Protein AF-A0AA39SMG8-F1 (afdb_monomer_lite)

Structure (mmCIF, N/CA/C/O backbone):
data_AF-A0AA39SMG8-F1
#
_entry.id   AF-A0AA39SMG8-F1
#
loop_
_atom_site.group_PDB
_atom_site.id
_atom_site.type_symbol
_atom_site.label_atom_id
_atom_site.label_alt_id
_atom_site.label_comp_id
_atom_site.label_asym_id
_atom_site.label_entity_id
_atom_site.label_seq_id
_atom_site.pdbx_PDB_ins_code
_atom_site.Cartn_x
_atom_site.Cartn_y
_atom_site.Cartn_z
_atom_site.occupancy
_atom_site.B_iso_or_equiv
_atom_site.auth_seq_id
_atom_site.auth_comp_id
_atom_site.auth_asym_id
_atom_site.auth_atom_id
_atom_site.pdbx_PDB_model_num
ATOM 1 N N . MET A 1 1 ? -11.386 12.868 20.690 1.00 54.28 1 MET A N 1
ATOM 2 C CA . MET A 1 1 ? -10.613 11.953 19.820 1.00 54.28 1 MET A CA 1
ATOM 3 C C . MET A 1 1 ? -9.410 12.721 19.293 1.00 54.28 1 MET A C 1
ATOM 5 O O . MET A 1 1 ? -9.613 13.875 18.931 1.00 54.28 1 MET A O 1
ATOM 9 N N . PRO A 1 2 ? -8.187 12.163 19.324 1.00 59.94 2 PRO A N 1
ATOM 10 C CA . PRO A 1 2 ? -6.995 12.855 18.839 1.00 59.94 2 PRO A CA 1
ATOM 11 C C . PRO A 1 2 ? -7.098 13.134 17.335 1.00 59.94 2 PRO A C 1
ATOM 13 O O . PRO A 1 2 ? -7.585 12.298 16.575 1.00 59.94 2 PRO A O 1
ATOM 16 N N . THR A 1 3 ? -6.646 14.311 16.909 1.00 62.09 3 THR A N 1
ATOM 17 C CA . THR A 1 3 ? -6.625 14.708 15.497 1.00 62.09 3 THR A CA 1
ATOM 18 C C . THR A 1 3 ? -5.461 14.012 14.802 1.00 62.09 3 THR A C 1
ATOM 20 O O . THR A 1 3 ? -4.302 14.268 15.124 1.00 62.09 3 THR A O 1
ATOM 23 N N . ILE A 1 4 ? -5.756 13.123 13.856 1.00 69.94 4 ILE A N 1
ATOM 24 C CA . ILE A 1 4 ? -4.737 12.400 13.091 1.00 69.94 4 ILE A CA 1
ATOM 25 C C . ILE A 1 4 ? -4.601 13.072 11.726 1.00 69.94 4 ILE A C 1
ATOM 27 O O . ILE A 1 4 ? -5.599 13.279 11.038 1.00 69.94 4 ILE A O 1
ATOM 31 N N . GLU A 1 5 ? -3.373 13.425 11.334 1.00 72.19 5 GLU A N 1
ATOM 32 C CA . GLU A 1 5 ? -3.115 13.982 10.003 1.00 72.19 5 GLU A CA 1
ATOM 33 C C . GLU A 1 5 ? -3.608 13.030 8.905 1.00 72.19 5 GLU A C 1
ATOM 35 O O . GLU A 1 5 ? -3.342 11.825 8.945 1.00 72.19 5 GLU A O 1
ATOM 40 N N . GLN A 1 6 ? -4.265 13.588 7.886 1.00 77.44 6 GLN A N 1
ATOM 41 C CA . GLN A 1 6 ? -4.656 12.823 6.709 1.00 77.44 6 GLN A CA 1
ATOM 42 C C . GLN A 1 6 ? -3.432 12.265 5.972 1.00 77.44 6 GLN A C 1
ATOM 44 O O . GLN A 1 6 ? -2.407 12.933 5.779 1.00 77.44 6 GLN A O 1
ATOM 49 N N . TYR A 1 7 ? -3.568 11.024 5.517 1.00 73.56 7 TYR A N 1
ATOM 50 C CA . TYR A 1 7 ? -2.610 10.336 4.680 1.00 73.56 7 TYR A CA 1
ATOM 51 C C . TYR A 1 7 ? -2.484 11.064 3.346 1.00 73.56 7 TYR A C 1
ATOM 53 O O . TYR A 1 7 ? -3.363 11.002 2.486 1.00 73.56 7 TYR A O 1
ATOM 61 N N . LYS A 1 8 ? -1.344 11.727 3.159 1.00 72.38 8 LYS A N 1
ATOM 62 C CA . LYS A 1 8 ? -0.932 12.225 1.850 1.00 72.38 8 LYS A CA 1
ATOM 63 C C . LYS A 1 8 ? -0.382 11.043 1.062 1.00 72.38 8 LYS A C 1
ATOM 65 O O . LYS A 1 8 ? 0.584 10.420 1.490 1.00 72.38 8 LYS A O 1
ATOM 70 N N . GLU A 1 9 ? -0.938 10.794 -0.116 1.00 62.47 9 GLU A N 1
ATOM 71 C CA . GLU A 1 9 ? -0.666 9.651 -1.009 1.00 62.47 9 GLU A CA 1
ATOM 72 C C . GLU A 1 9 ? 0.809 9.484 -1.435 1.00 62.47 9 GLU A C 1
ATOM 74 O O . GLU A 1 9 ? 1.169 8.516 -2.105 1.00 62.47 9 GLU A O 1
ATOM 79 N N . ASN A 1 10 ? 1.671 10.448 -1.088 1.00 59.09 10 ASN A N 1
ATOM 80 C CA . ASN A 1 10 ? 3.119 10.437 -1.309 1.00 59.09 10 ASN A CA 1
ATOM 81 C C . ASN A 1 10 ? 3.945 10.020 -0.075 1.00 59.09 10 ASN A C 1
ATOM 83 O O . ASN A 1 10 ? 5.169 9.957 -0.154 1.00 59.09 10 ASN A O 1
ATOM 87 N N . ARG A 1 11 ? 3.311 9.775 1.078 1.00 67.94 11 ARG A N 1
ATOM 88 C CA . ARG A 1 11 ? 3.990 9.277 2.282 1.00 67.94 11 ARG A CA 1
ATOM 89 C C . ARG A 1 11 ? 4.041 7.750 2.275 1.00 67.94 11 ARG A C 1
ATOM 91 O O . ARG A 1 11 ? 3.164 7.096 1.713 1.00 67.94 11 ARG A O 1
ATOM 98 N N . ASP A 1 12 ? 5.057 7.180 2.916 1.00 81.06 12 ASP A N 1
ATOM 99 C CA . ASP A 1 12 ? 5.176 5.729 3.073 1.00 81.06 12 ASP A CA 1
ATOM 100 C C . ASP A 1 12 ? 3.943 5.172 3.825 1.00 81.06 12 ASP A C 1
ATOM 102 O O . ASP A 1 12 ? 3.679 5.596 4.956 1.00 81.06 12 ASP A O 1
ATOM 106 N N . PRO A 1 13 ? 3.168 4.242 3.230 1.00 86.12 13 PRO A N 1
ATOM 107 C CA . PRO A 1 13 ? 2.021 3.621 3.889 1.00 86.12 13 PRO A CA 1
ATOM 108 C C . PRO A 1 13 ? 2.381 2.939 5.214 1.00 86.12 13 PRO A C 1
ATOM 110 O O . PRO A 1 13 ? 1.564 2.937 6.135 1.00 86.12 13 PRO A O 1
ATOM 113 N N . LYS A 1 14 ? 3.594 2.371 5.331 1.00 87.31 14 LYS A N 1
ATOM 114 C CA . LYS A 1 14 ? 4.071 1.750 6.578 1.00 87.31 14 LYS A CA 1
ATOM 115 C C . LYS A 1 14 ? 4.241 2.789 7.678 1.00 87.31 14 LYS A C 1
ATOM 117 O O . LYS A 1 14 ? 3.792 2.561 8.798 1.00 87.31 14 LYS A O 1
ATOM 122 N N . GLU A 1 15 ? 4.834 3.928 7.338 1.00 87.56 15 GLU A N 1
ATOM 123 C CA . GLU A 1 15 ? 5.041 5.037 8.269 1.00 87.56 15 GLU A CA 1
ATOM 124 C C . GLU A 1 15 ? 3.704 5.610 8.751 1.00 87.56 15 GLU A C 1
ATOM 126 O O . GLU A 1 15 ? 3.521 5.861 9.940 1.00 87.56 15 GLU A O 1
ATOM 131 N N . HIS A 1 16 ? 2.721 5.741 7.852 1.00 89.31 16 HIS A N 1
ATOM 132 C CA . HIS A 1 16 ? 1.374 6.187 8.225 1.00 89.31 16 HIS A CA 1
ATOM 133 C C . HIS A 1 16 ? 0.692 5.228 9.207 1.00 89.31 16 HIS A C 1
ATOM 135 O O . HIS A 1 16 ? 0.148 5.657 10.224 1.00 89.31 16 HIS A O 1
ATOM 141 N N . VAL A 1 17 ? 0.768 3.919 8.944 1.00 90.94 17 VAL A N 1
ATOM 142 C CA . VAL A 1 17 ? 0.250 2.886 9.857 1.00 90.94 17 VAL A CA 1
ATOM 143 C C . VAL A 1 17 ? 0.965 2.930 11.208 1.00 90.94 17 VAL A C 1
ATOM 145 O O . VAL A 1 17 ? 0.314 2.800 12.245 1.00 90.94 17 VAL A O 1
ATOM 148 N N . HIS A 1 18 ? 2.288 3.104 11.214 1.00 90.19 18 HIS A N 1
ATOM 149 C CA . HIS A 1 18 ? 3.074 3.180 12.444 1.00 90.19 18 HIS A CA 1
ATOM 150 C C . HIS A 1 18 ? 2.696 4.411 13.276 1.00 90.19 18 HIS A C 1
ATOM 152 O O . HIS A 1 18 ? 2.381 4.288 14.458 1.00 90.19 18 HIS A O 1
ATOM 158 N N . ARG A 1 19 ? 2.607 5.584 12.642 1.00 89.75 19 ARG A N 1
ATOM 159 C CA . ARG A 1 19 ? 2.153 6.819 13.289 1.00 89.75 19 ARG A CA 1
ATOM 160 C C . ARG A 1 19 ? 0.755 6.673 13.881 1.00 89.75 19 ARG A C 1
ATOM 162 O O . ARG A 1 19 ? 0.542 7.042 15.033 1.00 89.75 19 ARG A O 1
ATOM 169 N N . PHE A 1 20 ? -0.184 6.117 13.118 1.00 90.94 20 PHE A N 1
ATOM 170 C CA . PHE A 1 20 ? -1.538 5.869 13.607 1.00 90.94 20 PHE A CA 1
ATOM 171 C C . PHE A 1 20 ? -1.535 4.952 14.835 1.00 90.94 20 PHE A C 1
ATOM 173 O O . PHE A 1 20 ? -2.192 5.262 15.825 1.00 90.94 20 PHE A O 1
ATOM 180 N N . ARG A 1 21 ? -0.754 3.860 14.804 1.00 90.00 21 ARG A N 1
ATOM 181 C CA . ARG A 1 21 ? -0.593 2.956 15.953 1.00 90.00 21 ARG A CA 1
ATOM 182 C C . ARG A 1 21 ? -0.056 3.673 17.185 1.00 90.00 21 ARG A C 1
ATOM 184 O O . ARG A 1 21 ? -0.573 3.435 18.268 1.00 90.00 21 ARG A O 1
ATOM 191 N N . ASN A 1 22 ? 0.931 4.550 17.021 1.00 89.75 22 ASN A N 1
ATOM 192 C CA . ASN A 1 22 ? 1.504 5.298 18.139 1.00 89.75 22 ASN A CA 1
ATOM 193 C C . ASN A 1 22 ? 0.479 6.261 18.755 1.00 89.75 22 ASN A C 1
ATOM 195 O O . ASN A 1 22 ? 0.349 6.312 19.973 1.00 89.75 22 ASN A O 1
ATOM 199 N N . ILE A 1 23 ? -0.302 6.970 17.931 1.00 89.25 23 ILE A N 1
ATOM 200 C CA . ILE A 1 23 ? -1.361 7.873 18.418 1.00 89.25 23 ILE A CA 1
ATOM 201 C C . ILE A 1 23 ? -2.481 7.087 19.115 1.00 89.25 23 ILE A C 1
ATOM 203 O O . ILE A 1 23 ? -2.996 7.507 20.148 1.00 89.25 23 ILE A O 1
ATOM 207 N N . MET A 1 24 ? -2.850 5.930 18.565 1.00 89.75 24 MET A N 1
ATOM 208 C CA . MET A 1 24 ? -3.934 5.091 19.077 1.00 89.75 24 MET A CA 1
ATOM 209 C C . MET A 1 24 ? -3.460 4.020 20.069 1.00 89.75 24 MET A C 1
ATOM 211 O O . MET A 1 24 ? -4.225 3.109 20.380 1.00 89.75 24 MET A O 1
ATOM 215 N N . ALA A 1 25 ? -2.231 4.112 20.592 1.00 87.94 25 ALA A N 1
ATOM 216 C CA . ALA A 1 25 ? -1.617 3.067 21.416 1.00 87.94 25 ALA A CA 1
ATOM 217 C C . ALA A 1 25 ? -2.461 2.702 22.652 1.00 87.94 25 ALA A C 1
ATOM 219 O O . ALA A 1 25 ? -2.592 1.523 22.987 1.00 87.94 25 ALA A O 1
ATOM 220 N N . GLN A 1 26 ? -3.120 3.692 23.266 1.00 88.12 26 GLN A N 1
ATOM 221 C CA . GLN A 1 26 ? -4.030 3.493 24.404 1.00 88.12 26 GLN A CA 1
ATOM 222 C C . GLN A 1 26 ? -5.297 2.685 24.064 1.00 88.12 26 GLN A C 1
ATOM 224 O O . GLN A 1 26 ? -5.950 2.151 24.952 1.00 88.12 26 GLN A O 1
ATOM 229 N N . TYR A 1 27 ? -5.638 2.578 22.778 1.00 88.12 27 TYR A N 1
ATOM 230 C CA . TYR A 1 27 ? -6.777 1.819 22.257 1.00 88.12 27 TYR A CA 1
ATOM 231 C C . TYR A 1 27 ? -6.343 0.593 21.445 1.00 88.12 27 TYR A C 1
ATOM 233 O O . TYR A 1 27 ? -7.138 0.044 20.683 1.00 88.12 27 TYR A O 1
ATOM 241 N N . SER A 1 28 ? -5.086 0.165 21.584 1.00 84.62 28 SER A N 1
ATOM 242 C CA . SER A 1 28 ? -4.478 -0.909 20.786 1.00 84.62 28 SER A CA 1
ATOM 243 C C . SER A 1 28 ? -5.202 -2.258 20.871 1.00 84.62 28 SER A C 1
ATOM 245 O O . SER A 1 28 ? -5.091 -3.054 19.944 1.00 84.62 28 SER A O 1
ATOM 247 N N . SER A 1 29 ? -5.973 -2.505 21.933 1.00 87.25 29 SER A N 1
ATOM 248 C CA . SER A 1 29 ? -6.793 -3.710 22.116 1.00 87.25 29 SER A CA 1
ATOM 249 C C . SER A 1 29 ? -8.190 -3.627 21.483 1.00 87.25 29 SER A C 1
ATOM 251 O O . SER A 1 29 ? -8.898 -4.631 21.433 1.00 87.25 29 SER A O 1
ATOM 253 N N . ASN A 1 30 ? -8.613 -2.456 20.992 1.00 90.56 30 ASN A N 1
ATOM 254 C CA . ASN A 1 30 ? -9.949 -2.241 20.439 1.00 90.56 30 ASN A CA 1
ATOM 255 C C . ASN A 1 30 ? -9.918 -2.179 18.908 1.00 90.56 30 ASN A C 1
ATOM 257 O O . ASN A 1 30 ? -10.058 -1.118 18.296 1.00 90.56 30 ASN A O 1
ATOM 261 N N . ASP A 1 31 ? -9.776 -3.346 18.283 1.00 90.00 31 ASP A N 1
ATOM 262 C CA . ASP A 1 31 ? -9.696 -3.479 16.825 1.00 90.00 31 ASP A CA 1
ATOM 263 C C . ASP A 1 31 ? -10.886 -2.853 16.091 1.00 90.00 31 ASP A C 1
ATOM 265 O O . ASP A 1 31 ? -10.710 -2.258 15.027 1.00 90.00 31 ASP A O 1
ATOM 269 N N . ARG A 1 32 ? -12.091 -2.926 16.671 1.00 89.31 32 ARG A N 1
ATOM 270 C CA . ARG A 1 32 ? -13.291 -2.303 16.099 1.00 89.31 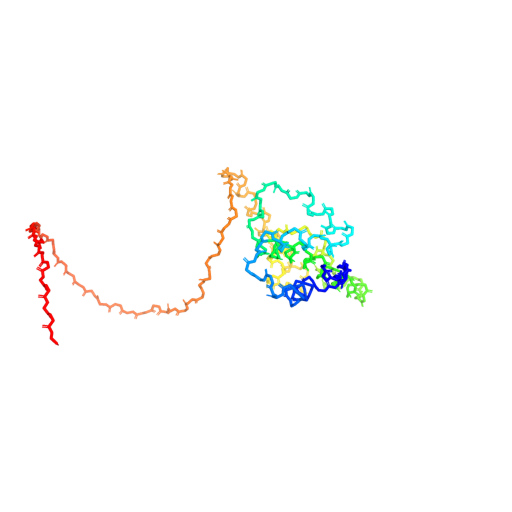32 ARG A CA 1
ATOM 271 C C . ARG A 1 32 ? -13.139 -0.787 16.024 1.00 89.31 32 ARG A C 1
ATOM 273 O O . ARG A 1 32 ? -13.418 -0.198 14.983 1.00 89.31 32 ARG A O 1
ATOM 280 N N . LEU A 1 33 ? -12.671 -0.157 17.101 1.00 89.88 33 LEU A N 1
ATOM 281 C CA . LEU A 1 33 ? -12.415 1.282 17.124 1.00 89.88 33 LEU A CA 1
ATOM 282 C C . LEU A 1 33 ? -11.311 1.663 16.133 1.00 89.88 33 LEU A C 1
ATOM 284 O O . LEU A 1 33 ? -11.479 2.618 15.376 1.00 89.88 33 LEU A O 1
ATOM 288 N N . LEU A 1 34 ? -10.212 0.907 16.093 1.00 90.81 34 LEU A N 1
ATOM 289 C CA . LEU A 1 34 ? -9.109 1.150 15.160 1.00 90.81 34 LEU A CA 1
ATOM 290 C C . LEU A 1 34 ? -9.564 1.039 13.695 1.00 90.81 34 LEU A C 1
ATOM 292 O O . LEU A 1 34 ? -9.212 1.888 12.881 1.00 90.81 34 LEU A O 1
ATOM 296 N N . CYS A 1 35 ? -10.397 0.051 13.356 1.00 90.06 35 CYS A N 1
ATOM 297 C CA . CYS A 1 35 ? -10.941 -0.114 12.003 1.00 90.06 35 CYS A CA 1
ATOM 298 C C . CYS A 1 35 ? -11.929 0.985 11.603 1.00 90.06 35 CYS A C 1
ATOM 300 O O . CYS A 1 35 ? -12.040 1.287 10.420 1.00 90.06 35 CYS A O 1
ATOM 302 N N . LEU A 1 36 ? -12.642 1.578 12.562 1.00 89.00 36 LEU A N 1
ATOM 303 C CA . LEU A 1 36 ? -13.563 2.689 12.304 1.00 89.00 36 LEU A CA 1
ATOM 304 C C . LEU A 1 36 ? -12.836 4.030 12.169 1.00 89.00 36 LEU A C 1
ATOM 306 O O . LEU A 1 36 ? -13.249 4.884 11.390 1.00 89.00 36 LEU A O 1
ATOM 310 N N . THR A 1 37 ? -11.755 4.218 12.924 1.00 89.62 37 THR A N 1
ATOM 311 C CA . THR A 1 37 ? -11.021 5.491 12.990 1.00 89.62 37 THR A CA 1
ATOM 312 C C . THR A 1 37 ? -9.919 5.591 11.942 1.00 89.62 37 THR A C 1
ATOM 314 O O . THR A 1 37 ? -9.682 6.669 11.406 1.00 89.62 37 THR A O 1
ATOM 317 N N . PHE A 1 38 ? -9.270 4.481 11.576 1.00 90.12 38 PHE A N 1
ATOM 318 C CA . PHE A 1 38 ? -8.204 4.490 10.571 1.00 90.12 38 PHE A CA 1
ATOM 319 C C . PHE A 1 38 ? -8.649 5.045 9.207 1.00 90.12 38 PHE A C 1
ATOM 321 O O . PHE A 1 38 ? -7.929 5.891 8.670 1.00 90.12 38 PHE A O 1
ATOM 328 N N . PRO A 1 39 ? -9.836 4.697 8.667 1.00 87.44 39 PRO A N 1
ATOM 329 C CA . PRO A 1 39 ? -10.320 5.274 7.417 1.00 87.44 39 PRO A CA 1
ATOM 330 C C . PRO A 1 39 ? -10.564 6.785 7.470 1.00 87.44 39 PRO A C 1
ATOM 332 O O . PRO A 1 39 ? -10.484 7.439 6.440 1.00 87.44 39 PRO A O 1
ATOM 335 N N . GLN A 1 40 ? -10.789 7.376 8.650 1.00 87.81 40 GLN A N 1
ATOM 336 C CA . GLN A 1 40 ? -10.929 8.837 8.788 1.00 87.81 40 GLN A CA 1
ATOM 337 C C . GLN A 1 40 ? -9.620 9.577 8.487 1.00 87.81 40 GLN A C 1
ATOM 339 O O . GLN A 1 40 ? -9.616 10.772 8.205 1.00 87.81 40 GLN A O 1
ATOM 344 N N . THR A 1 41 ? -8.499 8.856 8.537 1.00 86.62 41 THR A N 1
ATOM 345 C CA . THR A 1 41 ? -7.176 9.378 8.195 1.00 86.62 41 THR A CA 1
ATOM 346 C C . THR A 1 41 ? -6.880 9.269 6.704 1.00 86.62 41 THR A C 1
ATOM 348 O O . THR A 1 41 ? -5.805 9.664 6.272 1.00 86.62 41 THR A O 1
ATOM 351 N N . PHE A 1 42 ? -7.781 8.712 5.896 1.00 88.06 42 PHE A N 1
ATOM 352 C CA . PHE A 1 42 ? -7.555 8.543 4.468 1.00 88.06 42 PHE A CA 1
ATOM 353 C C . PHE A 1 42 ? -7.807 9.840 3.699 1.00 88.06 42 PHE A C 1
ATOM 355 O O . PHE A 1 42 ? -8.758 10.567 3.968 1.00 88.06 42 PHE A O 1
ATOM 362 N N . GLY A 1 43 ? -6.954 10.108 2.707 1.00 83.19 43 GLY A N 1
ATOM 363 C CA . GLY A 1 43 ? -7.260 11.060 1.638 1.00 83.19 43 GLY A CA 1
ATOM 364 C C . GLY A 1 43 ? -8.247 10.473 0.622 1.00 83.19 43 GLY A C 1
ATOM 365 O O . GLY A 1 43 ? -8.780 9.373 0.809 1.00 83.19 43 GLY A O 1
ATOM 366 N N . ASP A 1 44 ? -8.456 11.173 -0.489 1.00 82.50 44 ASP A N 1
ATOM 367 C CA . ASP A 1 44 ? -9.488 10.829 -1.473 1.00 82.50 44 ASP A CA 1
ATOM 368 C C . ASP A 1 44 ? -9.295 9.444 -2.113 1.00 82.50 44 ASP A C 1
ATOM 370 O O . ASP A 1 44 ? -10.241 8.648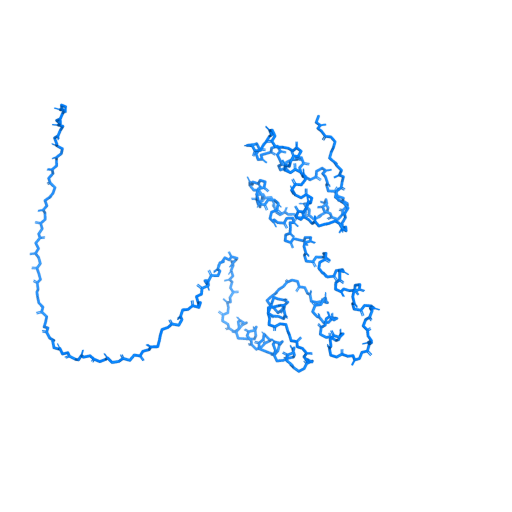 -2.162 1.00 82.50 44 ASP A O 1
ATOM 374 N N . LEU A 1 45 ? -8.080 9.094 -2.569 1.00 83.19 45 LEU A N 1
ATOM 375 C CA . LEU A 1 45 ? -7.858 7.777 -3.186 1.00 83.19 45 LEU A CA 1
ATOM 376 C C . LEU A 1 45 ? -8.000 6.630 -2.182 1.00 83.19 45 LEU A C 1
ATOM 378 O O . LEU A 1 45 ? -8.559 5.583 -2.518 1.00 83.19 45 LEU A O 1
ATOM 382 N N . ALA A 1 46 ? -7.494 6.808 -0.962 1.00 86.88 46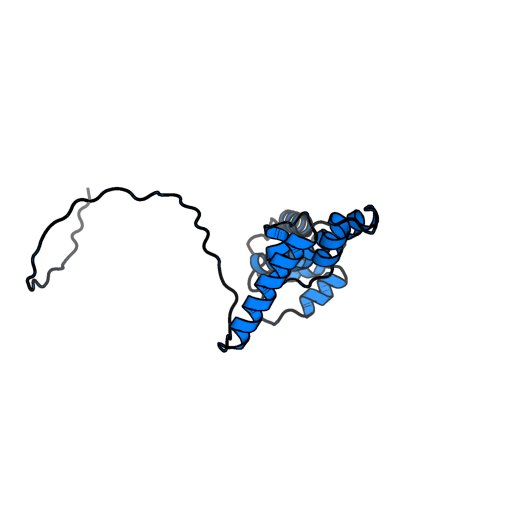 ALA A N 1
ATOM 383 C CA . ALA A 1 46 ? -7.557 5.784 0.078 1.00 86.88 46 ALA A CA 1
ATOM 384 C C . ALA A 1 46 ? -8.991 5.564 0.577 1.00 86.88 46 ALA A C 1
ATOM 386 O O . ALA A 1 46 ? -9.406 4.417 0.747 1.00 86.88 46 ALA A O 1
ATOM 387 N N . SER A 1 47 ? -9.783 6.632 0.686 1.00 87.75 47 SER A N 1
ATOM 388 C CA . SER A 1 47 ? -11.209 6.551 1.013 1.00 87.75 47 SER A CA 1
ATOM 389 C C . SER A 1 47 ? -11.990 5.804 -0.069 1.00 87.75 47 SER A C 1
ATOM 391 O O . SER A 1 47 ? -12.767 4.895 0.228 1.00 87.75 47 SER A O 1
ATOM 393 N N . ARG A 1 48 ? -11.725 6.110 -1.348 1.00 88.25 48 ARG A N 1
ATOM 394 C CA . ARG A 1 48 ? -12.357 5.416 -2.480 1.00 88.25 48 ARG A CA 1
ATOM 395 C C . ARG A 1 48 ? -11.977 3.939 -2.549 1.00 88.25 48 ARG A C 1
ATOM 397 O O . ARG A 1 48 ? -12.824 3.114 -2.872 1.00 88.25 48 ARG A O 1
ATOM 404 N N . TRP A 1 49 ? -10.718 3.599 -2.272 1.00 89.44 49 TRP A N 1
ATOM 405 C CA . TRP A 1 49 ? -10.277 2.206 -2.192 1.00 89.44 49 TRP A CA 1
ATOM 406 C C . TRP A 1 49 ? -11.004 1.454 -1.075 1.00 89.44 49 TRP A C 1
ATOM 408 O O . TRP A 1 49 ? -11.523 0.369 -1.322 1.00 89.44 49 TRP A O 1
ATOM 418 N N . PHE A 1 50 ? -11.095 2.047 0.116 1.00 87.56 50 PHE A N 1
ATOM 419 C CA . PHE A 1 50 ? -11.760 1.425 1.258 1.00 87.56 50 PHE A CA 1
ATOM 420 C C . PHE A 1 50 ? -13.242 1.135 0.976 1.00 87.56 50 PHE A C 1
ATOM 422 O O . PHE A 1 50 ? -13.709 0.038 1.265 1.00 87.56 50 PHE A O 1
ATOM 429 N N . GLY A 1 51 ? -13.955 2.059 0.321 1.00 86.31 51 GLY A N 1
ATOM 430 C CA . GLY A 1 51 ? -15.358 1.864 -0.070 1.00 86.31 51 GLY A CA 1
ATOM 431 C C . GLY A 1 51 ? -15.601 0.783 -1.134 1.00 86.31 51 GLY A C 1
ATOM 432 O O . GLY A 1 51 ? -16.741 0.379 -1.333 1.00 86.31 51 GLY A O 1
ATOM 433 N N . ARG A 1 52 ? -14.555 0.301 -1.820 1.00 87.00 52 ARG A N 1
ATOM 434 C CA . ARG A 1 52 ? -14.645 -0.795 -2.805 1.00 87.00 52 ARG A CA 1
ATOM 435 C C . ARG A 1 52 ? -14.373 -2.171 -2.203 1.00 87.00 52 ARG A C 1
ATOM 437 O O . ARG A 1 52 ? -14.485 -3.168 -2.911 1.00 87.00 52 ARG A O 1
ATOM 444 N N . LEU A 1 53 ? -13.954 -2.241 -0.940 1.00 85.56 53 LEU A N 1
ATOM 445 C CA . LEU A 1 53 ? -13.664 -3.518 -0.300 1.00 85.56 53 LEU A CA 1
ATOM 446 C C . LEU A 1 53 ? -14.970 -4.284 -0.034 1.00 85.56 53 LEU A C 1
ATOM 448 O O . LEU A 1 53 ? -15.929 -3.681 0.453 1.00 85.56 53 LEU A O 1
ATOM 452 N N . PRO A 1 54 ? -15.024 -5.603 -0.302 1.00 80.56 54 PRO A N 1
ATOM 453 C CA . PRO A 1 54 ? -16.203 -6.397 0.009 1.00 80.56 54 PRO A CA 1
ATOM 454 C C . PRO A 1 54 ? -16.505 -6.380 1.518 1.00 80.56 54 PRO A C 1
ATOM 456 O O . PRO A 1 54 ? -15.565 -6.450 2.328 1.00 80.56 54 PRO A O 1
ATOM 459 N N . PRO A 1 55 ? -17.787 -6.345 1.924 1.00 77.81 55 PRO A N 1
ATOM 460 C CA . PRO A 1 55 ? -18.173 -6.452 3.327 1.00 77.81 55 PRO A CA 1
ATOM 461 C C . PRO A 1 55 ? -17.596 -7.724 3.963 1.00 77.81 55 PRO A C 1
ATOM 463 O O . PRO A 1 55 ? -17.574 -8.780 3.341 1.00 77.81 55 PRO A O 1
ATOM 466 N N . GLY A 1 56 ? -17.103 -7.628 5.199 1.00 76.94 56 GLY A N 1
ATOM 467 C CA . GLY A 1 56 ? -16.529 -8.772 5.922 1.00 76.94 56 GLY A CA 1
ATOM 468 C C . GLY A 1 56 ? -15.068 -9.108 5.587 1.00 76.94 56 GLY A C 1
ATOM 469 O O . GLY A 1 56 ? -14.469 -9.920 6.285 1.00 76.94 56 GLY A O 1
ATOM 470 N N . THR A 1 57 ? -14.445 -8.442 4.605 1.00 76.12 57 THR A N 1
ATOM 471 C CA . THR A 1 57 ? -13.018 -8.658 4.264 1.00 76.12 57 THR A CA 1
ATOM 472 C C . THR A 1 57 ? -12.064 -8.199 5.376 1.00 76.12 57 THR A C 1
ATOM 474 O O . THR A 1 57 ? -10.933 -8.673 5.487 1.00 76.12 57 THR A O 1
ATOM 477 N N . ILE A 1 58 ? -12.504 -7.255 6.213 1.00 82.50 58 ILE A N 1
ATOM 478 C CA . ILE A 1 58 ? -11.708 -6.673 7.294 1.00 82.50 58 ILE A CA 1
ATOM 479 C C . ILE A 1 58 ? -12.347 -7.025 8.633 1.00 82.50 58 ILE A C 1
ATOM 481 O O . ILE A 1 58 ? -13.360 -6.451 9.020 1.00 82.50 58 ILE A O 1
ATOM 485 N N . SER A 1 59 ? -11.713 -7.951 9.346 1.00 83.06 59 SER A N 1
ATOM 486 C CA . SER A 1 59 ? -12.109 -8.389 10.690 1.00 83.06 59 SER A CA 1
ATOM 487 C C . SER A 1 59 ? -11.237 -7.818 11.813 1.00 83.06 59 SER A C 1
ATOM 489 O O . SER A 1 59 ? -11.606 -7.909 12.978 1.00 83.06 59 SER A O 1
ATOM 491 N N . SER A 1 60 ? -10.083 -7.235 11.478 1.00 90.19 60 SER A N 1
ATOM 492 C CA . SER A 1 60 ? -9.105 -6.709 12.435 1.00 90.19 60 SER A CA 1
ATOM 493 C C . SER A 1 60 ? -8.344 -5.522 11.856 1.00 90.19 60 SER A C 1
ATOM 495 O O . SER A 1 60 ? -8.184 -5.397 10.633 1.00 90.19 60 SER A O 1
ATOM 497 N N . PHE A 1 61 ? -7.784 -4.686 12.733 1.00 90.31 61 PHE A N 1
ATOM 498 C CA . PHE A 1 61 ? -6.925 -3.584 12.299 1.00 90.31 61 PHE A CA 1
ATOM 499 C C . PHE A 1 61 ? -5.650 -4.104 11.624 1.00 90.31 61 PHE A C 1
ATOM 501 O O . PHE A 1 61 ? -5.136 -3.506 10.677 1.00 90.31 61 PHE A O 1
ATOM 508 N N . SER A 1 62 ? -5.161 -5.270 12.054 1.00 89.94 62 SER A N 1
ATOM 509 C CA . SER A 1 62 ? -4.051 -5.964 11.399 1.00 89.94 62 SER A CA 1
ATOM 510 C C . SER A 1 62 ? -4.357 -6.244 9.923 1.00 89.94 62 SER A C 1
ATOM 512 O O . SER A 1 62 ? -3.562 -5.873 9.057 1.00 89.94 62 SER A O 1
ATOM 514 N N . ASN A 1 63 ? -5.537 -6.793 9.617 1.00 90.88 63 ASN A N 1
ATOM 515 C CA . ASN A 1 63 ? -5.951 -7.082 8.242 1.00 90.88 63 ASN A CA 1
ATOM 516 C C . ASN A 1 63 ? -6.114 -5.801 7.411 1.00 90.88 63 ASN A C 1
ATOM 518 O O . ASN A 1 63 ? -5.583 -5.728 6.301 1.00 90.88 63 ASN A O 1
ATOM 522 N N . LEU A 1 64 ? -6.752 -4.766 7.971 1.00 91.00 64 LEU A N 1
ATOM 523 C CA . LEU A 1 64 ? -6.883 -3.457 7.318 1.00 91.00 64 LEU A CA 1
ATOM 524 C C . LEU A 1 64 ? -5.518 -2.837 7.000 1.00 91.00 64 LEU A C 1
ATOM 526 O O . LEU A 1 64 ? -5.271 -2.428 5.867 1.00 91.00 64 LEU A O 1
ATOM 530 N N . SER A 1 65 ? -4.611 -2.802 7.979 1.00 91.38 65 SER A N 1
ATOM 531 C CA . SER A 1 65 ? -3.285 -2.202 7.813 1.00 91.38 65 SER A CA 1
ATOM 532 C C . SER A 1 65 ? -2.448 -2.935 6.760 1.00 91.38 65 SER A C 1
ATOM 534 O O . SER A 1 65 ? -1.824 -2.289 5.920 1.00 91.38 65 SER A O 1
ATOM 536 N N . LYS A 1 66 ? -2.490 -4.274 6.729 1.00 89.81 66 LYS A N 1
ATOM 537 C CA . LYS A 1 66 ? -1.822 -5.079 5.694 1.00 89.81 66 LYS A CA 1
ATOM 538 C C . LYS A 1 66 ? -2.400 -4.814 4.305 1.00 89.81 66 LYS A C 1
ATOM 540 O O . LYS A 1 66 ? -1.634 -4.616 3.363 1.00 89.81 66 LYS A O 1
ATOM 545 N N . ALA A 1 67 ? -3.727 -4.782 4.173 1.00 88.94 67 ALA A N 1
ATOM 546 C CA . ALA A 1 67 ? -4.395 -4.512 2.902 1.00 88.94 67 ALA A CA 1
ATOM 547 C C . ALA A 1 67 ? -4.074 -3.101 2.381 1.00 88.94 67 ALA A C 1
ATOM 549 O O . ALA A 1 67 ? -3.736 -2.942 1.208 1.00 88.94 67 ALA A O 1
ATOM 550 N N . PHE A 1 68 ? -4.094 -2.104 3.269 1.00 89.69 68 PHE A N 1
ATOM 551 C CA . PHE A 1 68 ? -3.724 -0.724 2.962 1.00 89.69 68 PHE A CA 1
ATOM 552 C C . PHE A 1 68 ? -2.273 -0.628 2.484 1.00 89.69 68 PHE A C 1
ATOM 554 O O . PHE A 1 68 ? -1.996 -0.081 1.417 1.00 89.69 68 PHE A O 1
ATOM 561 N N . ILE A 1 69 ? -1.342 -1.229 3.227 1.00 88.62 69 ILE A N 1
ATOM 562 C CA . ILE A 1 69 ? 0.068 -1.257 2.843 1.00 88.62 69 ILE A CA 1
ATOM 563 C C . ILE A 1 69 ? 0.230 -1.932 1.478 1.00 88.62 69 ILE A C 1
ATOM 565 O O . ILE A 1 69 ? 0.877 -1.361 0.611 1.00 88.62 69 ILE A O 1
ATOM 569 N N . ARG A 1 70 ? -0.383 -3.095 1.238 1.00 85.38 70 ARG A N 1
ATOM 570 C CA . ARG A 1 70 ? -0.291 -3.793 -0.055 1.00 85.38 70 ARG A CA 1
ATOM 571 C C . ARG A 1 70 ? -0.782 -2.925 -1.216 1.00 85.38 70 ARG A C 1
ATOM 573 O O . ARG A 1 70 ? -0.115 -2.856 -2.244 1.00 85.38 70 ARG A O 1
ATOM 580 N N . GLN A 1 71 ? -1.906 -2.236 -1.033 1.00 84.44 71 GLN A N 1
ATOM 581 C CA . GLN A 1 71 ? -2.502 -1.383 -2.058 1.00 84.44 71 GLN A CA 1
ATOM 582 C C . GLN A 1 71 ? -1.616 -0.178 -2.407 1.00 84.44 71 GLN A C 1
ATOM 584 O O . GLN A 1 71 ? -1.405 0.126 -3.583 1.00 84.44 71 GLN A O 1
ATOM 589 N N . PHE A 1 72 ? -1.098 0.519 -1.393 1.00 82.44 72 PHE A N 1
ATOM 590 C CA . PHE A 1 72 ? -0.412 1.802 -1.579 1.00 82.44 72 PHE A CA 1
ATOM 591 C C . PHE A 1 72 ? 1.121 1.683 -1.626 1.00 82.44 72 PHE A C 1
ATOM 593 O O . PHE A 1 72 ? 1.805 2.593 -2.085 1.00 82.44 72 PHE A O 1
ATOM 600 N N . MET A 1 73 ? 1.701 0.549 -1.232 1.00 76.81 73 MET A N 1
ATOM 601 C CA . MET A 1 73 ? 3.145 0.315 -1.355 1.00 76.81 73 MET A CA 1
ATOM 602 C C . MET A 1 73 ? 3.561 0.152 -2.818 1.00 76.81 73 M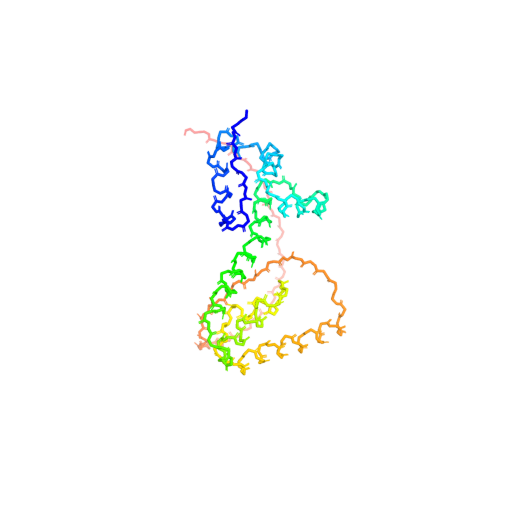ET A C 1
ATOM 604 O O . MET A 1 73 ? 4.583 0.702 -3.232 1.00 76.81 73 MET A O 1
ATOM 608 N N . GLY A 1 74 ? 2.747 -0.547 -3.619 1.00 65.12 74 GLY A N 1
ATOM 609 C CA . GLY A 1 74 ? 2.990 -0.713 -5.052 1.00 65.12 74 GLY A CA 1
ATOM 610 C C . GLY A 1 74 ? 2.892 0.602 -5.833 1.00 65.12 74 GLY A C 1
ATOM 611 O O . GLY A 1 74 ? 3.638 0.805 -6.788 1.00 65.12 74 GLY A O 1
ATOM 612 N N . SER A 1 75 ? 2.021 1.531 -5.425 1.00 62.44 75 SER A N 1
ATOM 613 C CA . SER A 1 75 ? 1.910 2.846 -6.071 1.00 62.44 75 SER A CA 1
ATOM 614 C C . SER A 1 75 ? 3.075 3.770 -5.710 1.00 62.44 75 SER A C 1
ATOM 616 O O . SER A 1 75 ? 3.598 4.451 -6.590 1.00 62.44 75 SER A O 1
ATOM 618 N N . VAL A 1 76 ? 3.550 3.752 -4.460 1.00 60.91 76 VAL A N 1
ATOM 619 C CA . VAL A 1 76 ? 4.743 4.514 -4.051 1.00 60.91 76 VAL A CA 1
ATOM 620 C C . VAL A 1 76 ? 5.998 4.004 -4.761 1.00 60.91 76 VAL A C 1
ATOM 622 O O . VAL A 1 76 ? 6.779 4.817 -5.254 1.00 60.91 76 VAL A O 1
ATOM 625 N N . GLN A 1 77 ? 6.186 2.684 -4.877 1.00 59.78 77 GLN A N 1
ATOM 626 C CA . GLN A 1 77 ? 7.329 2.139 -5.619 1.00 59.78 77 GLN A CA 1
ATOM 627 C C . GLN A 1 77 ? 7.256 2.443 -7.113 1.00 59.78 77 GLN A C 1
ATOM 629 O O . GLN A 1 77 ? 8.260 2.855 -7.692 1.00 59.78 77 GLN A O 1
ATOM 634 N N . ARG A 1 78 ? 6.068 2.343 -7.725 1.00 60.91 78 ARG A N 1
ATOM 635 C CA . ARG A 1 78 ? 5.885 2.759 -9.121 1.00 60.91 78 ARG A CA 1
ATOM 636 C C . ARG A 1 78 ? 6.176 4.239 -9.327 1.00 60.91 78 ARG A C 1
ATOM 638 O O . ARG A 1 78 ? 6.881 4.575 -10.264 1.00 60.91 78 ARG A O 1
ATOM 645 N N . ARG A 1 79 ? 5.728 5.138 -8.444 1.00 60.78 79 ARG A N 1
ATOM 646 C CA . ARG A 1 79 ? 6.027 6.577 -8.581 1.00 60.78 79 ARG A CA 1
ATOM 647 C C . ARG A 1 79 ? 7.504 6.910 -8.392 1.00 60.78 79 ARG A C 1
ATOM 649 O 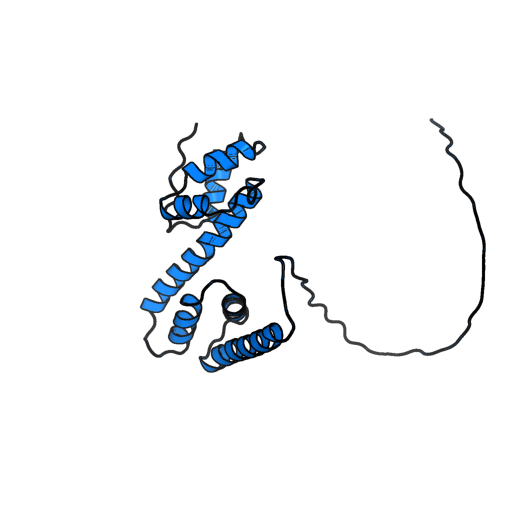O . ARG A 1 79 ? 8.030 7.711 -9.156 1.00 60.78 79 ARG A O 1
ATOM 656 N N . LYS A 1 80 ? 8.187 6.288 -7.425 1.00 63.56 80 LYS A N 1
ATOM 657 C CA . LYS A 1 80 ? 9.645 6.437 -7.259 1.00 63.56 80 LYS A CA 1
ATOM 658 C C . LYS A 1 80 ? 10.396 5.927 -8.486 1.00 63.56 80 LYS A C 1
ATOM 660 O O . LYS A 1 80 ? 11.327 6.579 -8.944 1.00 63.56 80 LYS A O 1
ATOM 665 N N . SER A 1 81 ? 9.960 4.795 -9.032 1.00 64.38 81 SER A N 1
ATOM 666 C CA . SER A 1 81 ? 10.557 4.223 -10.231 1.00 64.38 81 SER A CA 1
ATOM 667 C C . SER A 1 81 ? 10.266 5.060 -11.476 1.00 64.38 81 SER A C 1
ATOM 669 O O . SER A 1 81 ? 11.197 5.322 -12.220 1.00 64.38 81 SER A O 1
ATOM 671 N N . LEU A 1 82 ? 9.053 5.593 -11.654 1.00 63.62 82 LEU A N 1
ATOM 672 C CA . LEU A 1 82 ? 8.729 6.543 -12.725 1.00 63.62 82 LEU A CA 1
ATOM 673 C C . LEU A 1 82 ? 9.560 7.827 -12.613 1.00 63.62 82 LEU A C 1
ATOM 675 O O . LEU A 1 82 ? 10.157 8.256 -13.590 1.00 63.62 82 LEU A O 1
ATOM 679 N N . ALA A 1 83 ? 9.677 8.413 -11.419 1.00 64.62 83 ALA A N 1
ATOM 680 C CA . ALA A 1 83 ? 10.517 9.593 -11.200 1.00 64.62 83 ALA A CA 1
ATOM 681 C C . ALA A 1 83 ? 12.007 9.332 -11.488 1.00 64.62 83 ALA A C 1
ATOM 683 O O . ALA A 1 83 ? 12.733 10.257 -11.847 1.00 64.62 83 ALA A O 1
ATOM 684 N N . HIS A 1 84 ? 12.469 8.091 -11.313 1.00 67.75 84 HIS A N 1
ATOM 685 C CA . HIS A 1 84 ? 13.814 7.670 -11.692 1.00 67.75 84 HIS A CA 1
ATOM 686 C C . HIS A 1 84 ? 13.927 7.399 -13.199 1.00 67.75 84 HIS A C 1
ATOM 688 O O . HIS A 1 84 ? 14.905 7.804 -13.810 1.00 67.75 84 HIS A O 1
ATOM 694 N N . LEU A 1 85 ? 12.904 6.800 -13.811 1.00 66.69 85 LEU A N 1
ATOM 695 C CA . LEU A 1 85 ? 12.802 6.574 -15.253 1.00 66.69 85 LEU A CA 1
ATOM 696 C C . LEU A 1 85 ? 12.857 7.869 -16.054 1.00 66.69 85 LEU A C 1
ATOM 698 O O . LEU A 1 85 ? 13.577 7.929 -17.038 1.00 66.69 85 LEU A O 1
ATOM 702 N N . PHE A 1 86 ? 12.181 8.926 -15.602 1.00 66.75 86 PHE A N 1
ATOM 703 C CA . PHE A 1 86 ? 12.275 10.249 -16.231 1.00 66.75 86 PHE A CA 1
ATOM 704 C C . PHE A 1 86 ? 13.690 10.853 -16.190 1.00 66.75 86 PHE A C 1
ATOM 706 O O . PHE A 1 86 ? 13.938 11.850 -16.860 1.00 66.75 86 PHE A O 1
ATOM 713 N N . LYS A 1 87 ? 14.612 10.284 -15.401 1.00 71.75 87 LYS A N 1
ATOM 714 C CA . LYS A 1 87 ? 16.026 10.686 -15.342 1.00 71.75 87 LYS A CA 1
ATOM 715 C C . LYS A 1 87 ? 16.945 9.773 -16.155 1.00 71.75 87 LYS A C 1
ATOM 717 O O . LYS A 1 87 ? 18.128 10.081 -16.260 1.00 71.75 87 LYS A O 1
ATOM 722 N N . LEU A 1 88 ? 16.439 8.651 -16.664 1.00 75.50 88 LEU A N 1
ATOM 723 C CA . LEU A 1 88 ? 17.199 7.736 -17.506 1.00 75.50 88 LEU A CA 1
ATOM 724 C C . LEU A 1 88 ? 17.081 8.165 -18.968 1.00 75.50 88 LEU A C 1
ATOM 726 O O . LEU A 1 88 ? 16.046 8.667 -19.404 1.00 75.50 88 LEU A O 1
ATOM 730 N N . GLU A 1 89 ? 18.150 7.953 -19.724 1.00 77.25 89 GLU A N 1
ATOM 731 C CA . GLU A 1 89 ? 18.157 8.193 -21.161 1.00 77.25 89 GLU A CA 1
ATOM 732 C C . GLU A 1 89 ? 17.256 7.165 -21.865 1.00 77.25 89 GLU A C 1
ATOM 734 O O . GLU A 1 89 ? 17.365 5.950 -21.644 1.00 77.25 89 GLU A O 1
ATOM 739 N N . ALA A 1 90 ? 16.319 7.667 -22.675 1.00 67.62 90 ALA A N 1
ATOM 740 C CA . ALA A 1 90 ? 15.399 6.838 -23.441 1.00 67.62 90 ALA A CA 1
ATOM 741 C C . ALA A 1 90 ? 16.184 5.985 -24.450 1.00 67.62 90 ALA A C 1
ATOM 743 O O . ALA A 1 90 ? 17.014 6.508 -25.186 1.00 67.62 90 ALA A O 1
ATOM 744 N N . GLY A 1 91 ? 15.911 4.678 -24.481 1.00 71.31 91 GLY A N 1
ATOM 745 C CA . GLY A 1 91 ? 16.592 3.726 -25.371 1.00 71.31 91 GLY A CA 1
ATOM 746 C C . GLY A 1 91 ? 17.633 2.832 -24.693 1.00 71.31 91 GLY A C 1
ATOM 747 O O . GLY A 1 91 ? 18.183 1.958 -25.350 1.00 71.31 91 GLY A O 1
ATOM 748 N N . THR A 1 92 ? 17.878 2.992 -23.389 1.00 85.44 92 THR A N 1
ATOM 749 C CA . THR A 1 92 ? 18.670 2.021 -22.614 1.00 85.44 92 THR A CA 1
ATOM 750 C C . THR A 1 92 ? 17.809 0.850 -22.134 1.00 85.44 92 THR A C 1
ATOM 752 O O . THR A 1 92 ? 16.657 1.051 -21.742 1.00 85.44 92 THR A O 1
ATOM 755 N N . ASP A 1 93 ? 18.380 -0.357 -22.074 1.00 87.44 93 ASP A N 1
ATOM 756 C CA . ASP A 1 93 ? 17.712 -1.553 -21.530 1.00 87.44 93 ASP A CA 1
ATOM 757 C C . ASP A 1 93 ? 17.127 -1.297 -20.139 1.00 87.44 93 ASP A C 1
ATOM 759 O O . ASP A 1 93 ? 15.981 -1.636 -19.860 1.00 87.44 93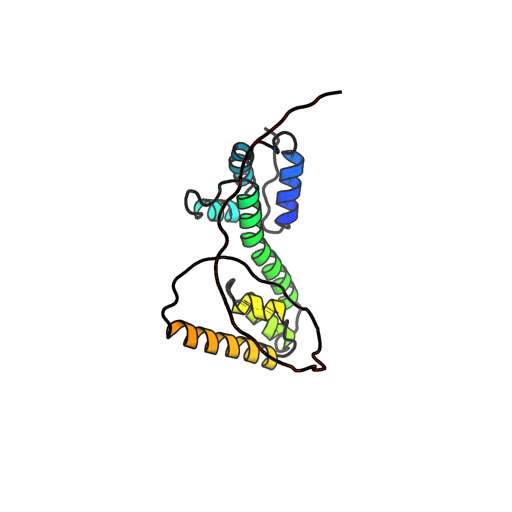 ASP A O 1
ATOM 763 N N . VAL A 1 94 ? 17.863 -0.584 -19.285 1.00 85.31 94 VAL A N 1
ATOM 764 C CA . VAL A 1 94 ? 17.404 -0.212 -17.940 1.00 85.31 94 VAL A CA 1
ATOM 765 C C . VAL A 1 94 ? 16.121 0.627 -17.989 1.00 85.31 94 VAL A C 1
ATOM 767 O O . VAL A 1 94 ? 15.211 0.400 -17.189 1.00 85.31 94 VAL A O 1
ATOM 770 N N . ALA A 1 95 ? 16.022 1.581 -18.921 1.00 84.06 95 ALA A N 1
ATOM 771 C CA . ALA A 1 95 ? 14.828 2.404 -19.092 1.00 84.06 95 ALA A CA 1
ATOM 772 C C . ALA A 1 95 ? 13.652 1.593 -19.659 1.00 84.06 95 ALA A C 1
ATOM 774 O O . ALA A 1 95 ? 12.532 1.729 -19.164 1.00 84.06 95 ALA A O 1
ATOM 775 N N . VAL A 1 96 ? 13.898 0.721 -20.642 1.00 86.62 96 VAL A N 1
ATOM 776 C CA . VAL A 1 96 ? 12.871 -0.148 -21.244 1.00 86.62 96 VAL A CA 1
ATOM 777 C C . VAL A 1 96 ? 12.302 -1.116 -20.204 1.00 86.62 96 VAL A C 1
ATOM 779 O O . VAL A 1 96 ? 11.087 -1.160 -20.001 1.00 86.62 96 VAL A O 1
ATOM 782 N N . ILE A 1 97 ? 13.173 -1.816 -19.473 1.00 87.88 97 ILE A N 1
ATOM 783 C CA . ILE A 1 97 ? 12.797 -2.786 -18.437 1.00 87.88 97 ILE A CA 1
ATOM 784 C C . ILE A 1 97 ? 11.980 -2.122 -17.339 1.00 87.88 97 ILE A C 1
ATOM 786 O O . ILE A 1 97 ? 10.935 -2.630 -16.915 1.00 87.88 97 ILE A O 1
ATOM 790 N N . ALA A 1 98 ? 12.434 -0.965 -16.861 1.00 85.44 98 ALA A N 1
ATOM 791 C CA . ALA A 1 98 ? 11.722 -0.267 -15.812 1.00 85.44 98 ALA A CA 1
ATOM 792 C C . ALA A 1 98 ? 10.391 0.304 -16.328 1.00 85.44 98 ALA A C 1
ATOM 794 O O . ALA A 1 98 ? 9.394 0.204 -15.612 1.00 85.44 98 ALA A O 1
ATOM 795 N N . ALA A 1 99 ? 10.313 0.858 -17.542 1.00 85.69 99 ALA A N 1
ATOM 796 C CA . ALA A 1 99 ? 9.051 1.350 -18.096 1.00 85.69 99 ALA A CA 1
ATOM 797 C C . ALA A 1 99 ? 8.019 0.218 -18.201 1.00 85.69 99 ALA A C 1
ATOM 799 O O . ALA A 1 99 ? 6.899 0.353 -17.701 1.00 85.69 99 ALA A O 1
ATOM 800 N N . PHE A 1 100 ? 8.442 -0.929 -18.736 1.00 87.12 100 PHE A N 1
ATOM 801 C CA . PHE A 1 100 ? 7.627 -2.133 -18.837 1.00 87.12 100 PHE A CA 1
ATOM 802 C C . PHE A 1 100 ? 7.148 -2.612 -17.457 1.00 87.12 100 PHE A C 1
ATOM 804 O O . PHE A 1 100 ? 5.947 -2.674 -17.195 1.00 87.12 100 PHE A O 1
ATOM 811 N N . THR A 1 101 ? 8.070 -2.818 -16.511 1.00 85.69 101 THR A N 1
ATOM 812 C CA . THR A 1 101 ? 7.766 -3.314 -15.152 1.00 85.69 101 THR A CA 1
ATOM 813 C C . THR A 1 101 ? 6.846 -2.377 -14.350 1.00 85.69 101 THR A C 1
ATOM 815 O O . THR A 1 101 ? 6.117 -2.820 -13.456 1.00 85.69 101 THR A O 1
ATOM 818 N N . ASN A 1 102 ? 6.863 -1.067 -14.622 1.00 84.25 102 ASN A N 1
ATOM 819 C CA . ASN A 1 102 ? 5.963 -0.106 -13.972 1.00 84.25 102 ASN A CA 1
ATOM 820 C C . ASN A 1 102 ? 4.584 -0.004 -14.632 1.00 84.25 102 ASN A C 1
ATOM 822 O O . ASN A 1 102 ? 3.623 0.347 -13.939 1.00 84.25 102 ASN A O 1
ATOM 826 N N . GLY A 1 103 ? 4.492 -0.294 -15.932 1.00 82.81 103 GLY A N 1
ATOM 827 C CA . GLY A 1 103 ? 3.235 -0.337 -16.679 1.00 82.81 103 GLY A CA 1
ATOM 828 C C . GLY A 1 103 ? 2.360 -1.542 -16.329 1.00 82.81 103 GLY A C 1
ATOM 829 O O . GLY A 1 103 ? 1.137 -1.458 -16.440 1.00 82.81 103 GLY A O 1
ATOM 830 N N . LEU A 1 104 ? 2.959 -2.635 -15.846 1.00 84.88 104 LEU A N 1
ATOM 831 C CA . LEU A 1 104 ? 2.228 -3.845 -15.473 1.00 84.88 104 LEU A CA 1
ATOM 832 C C . LEU A 1 104 ? 1.319 -3.646 -14.252 1.00 84.88 104 LEU A C 1
ATOM 834 O O . LEU A 1 104 ? 1.640 -2.949 -13.280 1.00 84.88 104 LEU A O 1
ATOM 838 N N . GLN A 1 105 ? 0.172 -4.325 -14.288 1.00 78.19 105 GLN A N 1
ATOM 839 C CA . GLN A 1 105 ? -0.672 -4.493 -13.111 1.00 78.19 105 GLN A CA 1
ATOM 840 C C . GLN A 1 105 ? -0.002 -5.442 -12.112 1.00 78.19 105 GLN A C 1
ATOM 842 O O . GLN A 1 105 ? 0.851 -6.259 -12.459 1.00 78.19 105 GLN A O 1
ATOM 847 N N . SER A 1 106 ? -0.376 -5.323 -10.838 1.00 71.19 106 SER A N 1
ATOM 848 C CA . SER A 1 106 ? 0.099 -6.251 -9.812 1.00 71.19 106 SER A CA 1
ATOM 849 C C . SER A 1 106 ? -0.391 -7.666 -10.137 1.00 71.19 106 SER A C 1
ATOM 851 O O . SER A 1 106 ? -1.593 -7.899 -10.171 1.00 71.19 106 SER A O 1
ATOM 853 N N . GLY A 1 107 ? 0.541 -8.586 -10.370 1.00 78.44 107 GLY A N 1
ATOM 854 C CA . GLY A 1 107 ? 0.288 -9.955 -10.824 1.00 78.44 107 GLY A CA 1
ATOM 855 C C . GLY A 1 107 ? 1.584 -10.772 -10.840 1.00 78.44 107 GLY A C 1
ATOM 856 O O . GLY A 1 107 ? 2.631 -10.252 -10.441 1.00 78.44 107 GLY A O 1
ATOM 857 N N . ARG A 1 108 ? 1.519 -12.035 -11.284 1.00 83.56 108 ARG A N 1
ATOM 858 C CA . ARG A 1 108 ? 2.643 -12.993 -11.238 1.00 83.56 108 ARG A CA 1
ATOM 859 C C . ARG A 1 108 ? 3.847 -12.507 -12.050 1.00 83.56 108 ARG A C 1
ATOM 861 O O . ARG A 1 108 ? 4.929 -12.380 -11.491 1.00 83.56 108 ARG A O 1
ATOM 868 N N . LEU A 1 109 ? 3.622 -12.041 -13.280 1.00 87.31 109 LEU A N 1
ATOM 869 C CA . LEU A 1 109 ? 4.676 -11.445 -14.107 1.00 87.31 109 LEU A CA 1
ATOM 870 C C . LEU A 1 109 ? 5.335 -10.217 -13.454 1.00 87.31 109 LEU A C 1
ATOM 872 O O . LEU A 1 109 ? 6.557 -10.107 -13.403 1.00 87.31 109 LEU A O 1
ATOM 876 N N . SER A 1 110 ? 4.541 -9.297 -12.883 1.00 83.44 110 SER A N 1
ATOM 877 C CA . SER A 1 110 ? 5.106 -8.147 -12.158 1.00 83.44 110 SER A CA 1
ATOM 878 C C . SER A 1 110 ? 5.892 -8.571 -10.910 1.00 83.44 110 SER A C 1
ATOM 880 O O . SER A 1 110 ? 6.711 -7.778 -10.437 1.00 83.44 110 SER A O 1
ATOM 882 N N . PHE A 1 111 ? 5.605 -9.732 -10.323 1.00 83.19 111 PHE A N 1
ATOM 883 C CA . PHE A 1 111 ? 6.340 -10.261 -9.180 1.00 83.19 111 PHE A CA 1
ATOM 884 C C . PHE A 1 111 ? 7.666 -10.881 -9.626 1.00 83.19 111 PHE A C 1
ATOM 886 O O . PHE A 1 111 ? 8.704 -10.505 -9.083 1.00 83.19 111 PHE A O 1
ATOM 893 N N . ASP A 1 112 ? 7.644 -11.739 -10.646 1.00 84.62 112 ASP A N 1
ATOM 894 C CA . ASP A 1 112 ? 8.829 -12.434 -11.157 1.00 84.62 112 ASP A CA 1
ATOM 895 C C . ASP A 1 112 ? 9.859 -11.445 -11.733 1.00 84.62 112 ASP A C 1
ATOM 897 O O . ASP A 1 112 ? 11.017 -11.457 -11.322 1.00 84.62 112 ASP A O 1
ATOM 901 N N . LEU A 1 113 ? 9.427 -10.442 -12.508 1.00 87.94 113 LEU A N 1
ATOM 902 C CA . LEU A 1 113 ? 10.316 -9.376 -13.002 1.00 87.94 113 LEU A CA 1
ATOM 903 C C . LEU A 1 113 ? 10.977 -8.553 -11.884 1.00 87.94 113 LEU A C 1
ATOM 905 O O . LEU A 1 113 ? 12.097 -8.063 -12.031 1.00 87.94 113 LEU A O 1
ATOM 909 N N . ARG A 1 114 ? 10.300 -8.378 -10.743 1.00 82.75 114 ARG A N 1
ATOM 910 C CA . ARG A 1 114 ? 10.869 -7.671 -9.581 1.00 82.75 114 ARG A CA 1
ATOM 911 C C . ARG A 1 114 ? 11.788 -8.563 -8.752 1.00 82.75 114 ARG A C 1
ATOM 913 O O . ARG A 1 114 ? 12.689 -8.033 -8.104 1.00 82.75 114 ARG A O 1
ATOM 920 N N . ARG A 1 115 ? 11.529 -9.872 -8.734 1.00 84.31 115 ARG A N 1
ATOM 921 C CA . ARG A 1 115 ? 12.313 -10.876 -8.012 1.00 84.31 115 ARG A CA 1
ATOM 922 C C . ARG A 1 115 ? 13.641 -11.131 -8.714 1.00 84.31 115 ARG A C 1
ATOM 924 O O . ARG A 1 115 ? 14.682 -11.038 -8.070 1.00 84.31 115 ARG A O 1
ATOM 931 N N . ASP A 1 116 ? 13.582 -11.391 -10.013 1.00 82.44 116 ASP A N 1
ATOM 932 C CA . ASP A 1 116 ? 14.731 -11.839 -10.800 1.00 82.44 116 ASP A CA 1
ATOM 933 C C . ASP A 1 116 ? 15.539 -10.643 -11.344 1.00 82.44 116 ASP A C 1
ATOM 935 O O . ASP A 1 116 ? 16.747 -10.745 -11.537 1.00 82.44 116 ASP A O 1
ATOM 939 N N . ARG A 1 117 ? 14.904 -9.459 -11.438 1.00 83.06 117 ARG A N 1
ATOM 940 C CA . ARG A 1 117 ? 15.513 -8.154 -11.761 1.00 83.06 117 ARG A CA 1
ATOM 941 C C . ARG A 1 117 ? 16.400 -8.224 -13.021 1.00 83.06 117 ARG A C 1
ATOM 943 O O . ARG A 1 117 ? 17.620 -8.050 -12.907 1.00 83.06 117 ARG A O 1
ATOM 950 N N . PRO A 1 118 ? 15.790 -8.409 -14.205 1.00 87.56 118 PRO A N 1
ATOM 951 C CA . PRO A 1 118 ? 16.526 -8.476 -15.462 1.00 87.56 118 PRO A CA 1
ATOM 952 C C . PRO A 1 118 ? 17.301 -7.179 -15.706 1.00 87.56 118 PRO A C 1
ATOM 954 O O . PRO A 1 118 ? 16.852 -6.083 -15.341 1.00 87.56 118 PRO A O 1
ATOM 957 N N . LYS A 1 119 ? 18.494 -7.311 -16.285 1.00 86.12 119 LYS A N 1
ATOM 958 C CA . LYS A 1 119 ? 19.390 -6.191 -16.603 1.00 86.12 119 LYS A CA 1
ATOM 959 C C . LYS A 1 119 ? 19.381 -5.850 -18.084 1.00 86.12 119 LYS A C 1
ATOM 961 O O . LYS A 1 119 ? 19.676 -4.702 -18.416 1.00 86.12 119 LYS A O 1
ATOM 966 N N . THR A 1 120 ? 19.037 -6.815 -18.930 1.00 91.31 120 THR A N 1
ATOM 967 C CA . THR A 1 120 ? 18.893 -6.635 -20.375 1.00 91.31 120 THR A CA 1
ATOM 968 C C . THR A 1 120 ? 17.441 -6.802 -20.804 1.00 91.31 120 THR A C 1
ATOM 970 O O . THR A 1 120 ? 16.623 -7.410 -20.104 1.00 91.31 120 THR A O 1
ATOM 973 N N . TYR A 1 121 ? 17.101 -6.220 -21.954 1.00 89.25 121 TYR A N 1
ATOM 974 C CA . TYR A 1 121 ? 15.769 -6.393 -22.533 1.00 89.25 121 TYR A CA 1
ATOM 975 C C . TYR A 1 121 ? 15.468 -7.872 -22.836 1.00 89.25 121 TYR A C 1
ATOM 977 O O . TYR A 1 121 ? 14.343 -8.319 -22.638 1.00 89.25 121 TYR A O 1
ATOM 985 N N . GLU A 1 122 ? 16.480 -8.634 -23.250 1.00 91.00 122 GLU A N 1
ATOM 986 C CA . GLU A 1 122 ? 16.370 -10.061 -23.571 1.00 91.00 122 GLU A CA 1
ATOM 987 C C . GLU A 1 122 ? 15.980 -10.901 -22.347 1.00 91.00 122 GLU A C 1
ATOM 989 O O . GLU A 1 122 ? 14.951 -11.570 -22.383 1.00 91.00 122 GLU A O 1
ATOM 994 N N . GLU A 1 123 ? 16.688 -10.753 -21.219 1.00 91.50 123 GLU A N 1
ATOM 995 C CA . GLU A 1 123 ? 16.358 -11.444 -19.958 1.00 91.50 123 GLU A CA 1
ATOM 996 C C . GLU A 1 123 ? 14.925 -11.126 -19.489 1.00 91.50 123 GLU A C 1
ATOM 998 O O . GLU A 1 123 ? 14.217 -11.971 -18.944 1.00 91.50 123 GLU A O 1
ATOM 1003 N N . MET A 1 124 ? 14.470 -9.885 -19.695 1.00 93.88 124 MET A N 1
ATOM 1004 C CA . MET A 1 124 ? 13.099 -9.492 -19.362 1.00 93.88 124 MET A CA 1
ATOM 1005 C C . MET A 1 124 ? 12.070 -10.214 -20.239 1.00 93.88 124 MET A C 1
ATOM 1007 O O . MET A 1 124 ? 11.014 -10.610 -19.741 1.00 93.88 124 MET A O 1
ATOM 1011 N N . MET A 1 125 ? 12.358 -10.355 -21.533 1.00 90.81 125 MET A N 1
ATOM 1012 C CA . MET A 1 125 ? 11.475 -11.032 -22.479 1.00 90.81 125 MET A CA 1
ATOM 1013 C C . MET A 1 125 ? 11.440 -12.543 -22.254 1.00 90.81 125 MET A C 1
ATOM 1015 O O . MET A 1 125 ? 10.373 -13.124 -22.415 1.00 90.81 125 MET A O 1
ATOM 1019 N N . GLU A 1 126 ? 12.537 -13.163 -21.813 1.00 91.06 126 GLU A N 1
ATOM 1020 C CA . GLU A 1 126 ? 12.551 -14.573 -21.397 1.00 91.06 126 GLU A CA 1
ATOM 1021 C C . GLU A 1 126 ? 11.598 -14.813 -20.219 1.00 91.06 126 GLU A C 1
ATOM 1023 O O . GLU A 1 126 ? 10.692 -15.637 -20.319 1.00 91.06 126 GLU A O 1
ATOM 1028 N N . ILE A 1 127 ? 11.699 -14.006 -19.154 1.00 90.12 127 ILE A N 1
ATOM 1029 C CA . ILE A 1 127 ? 10.795 -14.100 -17.991 1.00 90.12 127 ILE A CA 1
ATOM 1030 C C . ILE A 1 127 ? 9.328 -13.900 -18.408 1.00 90.12 127 ILE A C 1
ATOM 1032 O O . ILE A 1 127 ? 8.423 -14.563 -17.897 1.00 90.12 127 ILE A O 1
ATOM 1036 N N . ALA A 1 128 ? 9.069 -12.964 -19.326 1.00 90.00 128 ALA A N 1
ATOM 1037 C CA . ALA A 1 128 ? 7.726 -12.734 -19.849 1.00 90.00 128 ALA A CA 1
ATOM 1038 C C . ALA A 1 128 ? 7.226 -13.891 -20.730 1.00 90.00 128 ALA A C 1
ATOM 1040 O O . ALA A 1 128 ? 6.038 -14.209 -20.683 1.00 90.00 128 ALA A O 1
ATOM 1041 N N . GLY A 1 129 ? 8.120 -14.519 -21.495 1.00 87.75 129 GLY A N 1
ATOM 1042 C CA . GLY A 1 129 ? 7.842 -15.689 -22.321 1.00 87.75 129 GLY A CA 1
ATOM 1043 C C . GLY A 1 129 ? 7.469 -16.906 -21.481 1.00 87.75 129 GLY A C 1
ATOM 1044 O O . GLY A 1 129 ? 6.419 -17.497 -21.713 1.00 87.75 129 GLY A O 1
ATOM 1045 N N . ASP A 1 130 ? 8.252 -17.211 -20.446 1.00 88.12 130 ASP A N 1
ATOM 1046 C CA . ASP A 1 130 ? 7.966 -18.306 -19.511 1.00 88.12 130 ASP A CA 1
ATOM 1047 C C . ASP A 1 130 ? 6.601 -18.132 -18.833 1.00 88.12 130 ASP A C 1
ATOM 1049 O O . ASP A 1 130 ? 5.847 -19.089 -18.657 1.00 88.12 130 ASP A O 1
ATOM 1053 N N . TYR A 1 131 ? 6.252 -16.891 -18.480 1.00 85.56 131 TYR A N 1
ATOM 1054 C CA . TYR A 1 131 ? 4.939 -16.575 -17.926 1.00 85.56 131 TYR A CA 1
ATOM 1055 C C . TYR A 1 131 ? 3.803 -16.777 -18.937 1.00 85.56 131 TYR A C 1
ATOM 1057 O O . TYR A 1 131 ? 2.775 -17.344 -18.578 1.00 85.56 131 TYR A O 1
ATOM 1065 N N . ALA A 1 132 ? 3.973 -16.328 -20.185 1.00 85.19 132 ALA A N 1
ATOM 1066 C CA . ALA A 1 132 ? 2.961 -16.498 -21.227 1.00 85.19 132 ALA A CA 1
ATOM 1067 C C . ALA A 1 132 ? 2.699 -17.983 -21.526 1.00 85.19 132 ALA A C 1
ATOM 1069 O O . ALA A 1 132 ? 1.545 -18.392 -21.620 1.00 85.19 132 ALA A O 1
ATOM 1070 N N . LEU A 1 133 ? 3.760 -18.794 -21.586 1.00 82.75 133 LEU A N 1
ATOM 1071 C CA . LEU A 1 133 ? 3.657 -20.243 -21.773 1.00 82.75 133 LEU A CA 1
ATOM 1072 C C . LEU A 1 133 ? 2.963 -20.927 -20.586 1.00 82.75 133 LEU A C 1
ATOM 1074 O O . LEU A 1 133 ? 2.111 -21.789 -20.786 1.00 82.75 133 LEU A O 1
ATOM 1078 N N . ALA A 1 134 ? 3.268 -20.508 -19.354 1.00 78.50 134 ALA A N 1
ATOM 1079 C CA . ALA A 1 134 ? 2.611 -21.035 -18.160 1.00 78.50 134 ALA A CA 1
ATOM 1080 C C . ALA A 1 134 ? 1.113 -20.671 -18.092 1.00 78.50 134 ALA A C 1
ATOM 1082 O O . ALA A 1 134 ? 0.301 -21.499 -17.688 1.00 78.50 134 ALA A O 1
ATOM 1083 N N . GLU A 1 135 ? 0.722 -19.459 -18.505 1.00 72.25 135 GLU A N 1
ATOM 1084 C CA . GLU A 1 135 ? -0.693 -19.058 -18.580 1.00 72.25 135 GLU A CA 1
ATOM 1085 C C . GLU A 1 135 ? -1.459 -19.864 -19.645 1.00 72.25 135 GLU A C 1
ATOM 1087 O O . GLU A 1 135 ? -2.594 -20.273 -19.402 1.00 72.25 135 GLU A O 1
ATOM 1092 N N . GLU A 1 136 ? -0.849 -20.149 -20.802 1.00 67.00 136 GLU A N 1
ATOM 1093 C CA . GLU A 1 136 ? -1.455 -20.998 -21.842 1.00 67.00 136 GLU A CA 1
ATOM 1094 C C . GLU A 1 136 ? -1.676 -22.448 -21.362 1.00 67.00 136 GLU A C 1
ATOM 1096 O O . GLU A 1 136 ? -2.690 -23.066 -21.700 1.00 67.00 136 GLU A O 1
ATOM 1101 N N . GLU A 1 137 ? -0.782 -22.973 -20.519 1.00 60.78 137 GLU A N 1
ATOM 1102 C CA . GLU A 1 137 ? -0.899 -24.305 -19.910 1.00 60.78 137 GLU A CA 1
ATOM 1103 C C . GLU A 1 137 ? -1.960 -24.351 -18.788 1.00 60.78 137 GLU A C 1
ATOM 1105 O O . GLU A 1 137 ? -2.696 -25.336 -18.660 1.00 60.78 137 GLU A O 1
ATOM 1110 N N . GLU A 1 138 ? -2.127 -23.262 -18.029 1.00 60.75 138 GLU A N 1
ATOM 1111 C CA . GLU A 1 138 ? -3.176 -23.134 -17.005 1.00 60.75 138 GLU A CA 1
ATOM 1112 C C . GLU A 1 138 ? -4.588 -22.976 -17.604 1.00 60.75 138 GLU A C 1
ATOM 1114 O O . GLU A 1 138 ? -5.560 -23.507 -17.051 1.00 60.75 138 GLU A O 1
ATOM 1119 N N . VAL A 1 139 ? -4.728 -22.329 -18.770 1.00 59.12 139 VAL A N 1
ATOM 1120 C CA . VAL A 1 139 ? -6.012 -22.239 -19.497 1.00 59.12 139 VAL A CA 1
ATOM 1121 C C . VAL A 1 139 ? -6.500 -23.622 -19.956 1.00 59.12 139 VAL A C 1
ATOM 1123 O O . VAL A 1 139 ? -7.709 -23.858 -20.019 1.00 59.12 139 VAL A O 1
ATOM 1126 N N . ALA A 1 140 ? -5.591 -24.569 -20.204 1.00 59.41 140 ALA A N 1
ATOM 1127 C CA . ALA A 1 140 ? -5.928 -25.920 -20.651 1.00 59.41 140 ALA A CA 1
ATOM 1128 C C . ALA A 1 140 ? -6.445 -26.852 -19.533 1.00 59.41 140 ALA A C 1
ATOM 1130 O O . ALA A 1 140 ? -7.108 -27.845 -19.836 1.00 59.41 140 ALA A O 1
ATOM 1131 N N . GLN A 1 141 ? -6.180 -26.554 -18.254 1.00 54.44 141 GLN A N 1
ATOM 1132 C CA . GLN A 1 141 ? -6.482 -27.464 -17.133 1.00 54.44 141 GLN A CA 1
ATOM 1133 C C . GLN A 1 141 ? -7.598 -26.994 -16.187 1.00 54.44 141 GLN A C 1
ATOM 1135 O O . GLN A 1 141 ? -7.863 -27.647 -15.180 1.00 54.44 141 GLN A O 1
ATOM 1140 N N . GLY A 1 142 ? -8.323 -25.921 -16.520 1.00 59.91 142 GLY A N 1
ATOM 1141 C CA . GLY A 1 142 ? -9.531 -25.533 -15.782 1.00 59.91 142 GLY A CA 1
ATOM 1142 C C . GLY A 1 142 ? -9.253 -25.147 -14.324 1.00 59.91 142 GLY A C 1
ATOM 1143 O O . GLY A 1 142 ? -9.777 -25.757 -13.395 1.00 59.91 142 GLY A O 1
ATOM 1144 N N . GLY A 1 143 ? -8.429 -24.125 -14.102 1.00 44.66 143 GLY A N 1
ATOM 1145 C CA . GLY A 1 143 ? -8.074 -23.669 -12.758 1.00 44.66 143 GLY A CA 1
ATOM 1146 C C . GLY A 1 143 ? -9.021 -22.612 -12.190 1.00 44.66 143 GLY A C 1
ATOM 1147 O O . GLY A 1 143 ? -8.893 -21.427 -12.482 1.00 44.66 143 GLY A O 1
ATOM 1148 N N . SER A 1 144 ? -9.928 -23.020 -11.300 1.00 40.28 144 SER A N 1
ATOM 1149 C CA . SER A 1 144 ? -10.481 -22.130 -10.274 1.00 40.28 144 SER A CA 1
ATOM 1150 C C . SER A 1 144 ? -9.595 -22.157 -9.017 1.00 40.28 144 SER A C 1
ATOM 1152 O O . SER A 1 144 ? -9.160 -23.234 -8.619 1.00 40.28 144 SER A O 1
ATOM 1154 N N . TYR A 1 145 ? -9.485 -20.998 -8.353 1.00 36.00 145 TYR A N 1
ATOM 1155 C CA . TYR A 1 145 ? -9.387 -20.780 -6.895 1.00 36.00 145 TYR A CA 1
ATOM 1156 C C . TYR A 1 145 ? -8.070 -20.400 -6.166 1.00 36.00 145 TYR A C 1
ATOM 1158 O O . TYR A 1 145 ? -7.011 -20.989 -6.307 1.00 36.00 145 TYR A O 1
ATOM 1166 N N . VAL A 1 146 ? -8.306 -19.455 -5.234 1.00 36.66 146 VAL A N 1
ATOM 1167 C CA . VAL A 1 146 ? -7.760 -19.192 -3.881 1.00 36.66 146 VAL A CA 1
ATOM 1168 C C . VAL A 1 146 ? -6.295 -18.761 -3.677 1.00 36.66 146 VAL A C 1
ATOM 1170 O O . VAL A 1 146 ? -5.321 -19.474 -3.860 1.00 36.66 146 VAL A O 1
ATOM 1173 N N . HIS A 1 147 ? -6.214 -17.569 -3.080 1.00 42.28 147 HIS A N 1
ATOM 1174 C CA . HIS A 1 147 ? -5.112 -16.969 -2.331 1.00 42.28 147 HIS A CA 1
ATOM 1175 C C . HIS A 1 147 ? -4.590 -17.882 -1.198 1.00 42.28 147 HIS A C 1
ATOM 1177 O O . HIS A 1 147 ? -5.314 -18.112 -0.229 1.00 42.28 147 HIS A O 1
ATOM 1183 N N . GLY A 1 148 ? -3.316 -18.294 -1.216 1.00 34.25 148 GLY A N 1
ATOM 1184 C CA . GLY A 1 148 ? -2.708 -18.854 -0.003 1.00 34.25 148 GLY A CA 1
ATOM 1185 C C . GLY A 1 148 ? -1.365 -19.568 -0.145 1.00 34.25 148 GLY A C 1
ATOM 1186 O O . GLY A 1 148 ? -1.323 -20.727 -0.511 1.00 34.25 148 GLY A O 1
ATOM 1187 N N . HIS A 1 149 ? -0.318 -18.883 0.321 1.00 33.69 149 HIS A N 1
ATOM 1188 C CA . HIS A 1 149 ? 0.911 -19.411 0.932 1.00 33.69 149 HIS A CA 1
ATOM 1189 C C . HIS A 1 149 ? 1.932 -20.248 0.122 1.00 33.69 149 HIS A C 1
ATOM 1191 O O . HIS A 1 149 ? 1.725 -21.381 -0.287 1.00 33.69 149 HIS A O 1
ATOM 1197 N N . LYS A 1 150 ? 3.124 -19.643 0.064 1.00 40.72 150 LYS A N 1
ATOM 1198 C CA . LYS A 1 150 ? 4.476 -20.142 -0.228 1.00 40.72 150 LYS A CA 1
ATOM 1199 C C . LYS A 1 150 ? 4.856 -21.409 0.569 1.00 40.72 150 LYS A C 1
ATOM 1201 O O . LYS A 1 150 ? 4.480 -21.494 1.740 1.00 40.72 150 LYS A O 1
ATOM 1206 N N . PRO A 1 151 ? 5.806 -22.211 0.056 1.00 32.06 151 PRO A N 1
ATOM 1207 C CA . PRO A 1 151 ? 6.903 -22.686 0.889 1.00 32.06 151 PRO A CA 1
ATOM 1208 C C . PRO A 1 151 ? 8.256 -22.177 0.370 1.00 32.06 151 PRO A C 1
ATOM 1210 O O . PRO A 1 151 ? 8.607 -22.319 -0.798 1.00 32.06 151 PRO A O 1
ATOM 1213 N N . ASP A 1 152 ? 9.003 -21.536 1.270 1.00 42.00 152 ASP A N 1
ATOM 1214 C CA . ASP A 1 152 ? 10.458 -21.436 1.187 1.00 42.00 152 ASP A CA 1
ATOM 1215 C C . ASP A 1 152 ? 11.047 -22.832 1.388 1.00 42.00 152 ASP A C 1
ATOM 1217 O O . ASP A 1 152 ? 10.658 -23.503 2.341 1.00 42.00 152 ASP A O 1
ATOM 1221 N N . SER A 1 153 ? 12.014 -23.237 0.563 1.00 37.88 153 SER A N 1
ATOM 1222 C CA . SER A 1 153 ? 13.052 -24.208 0.938 1.00 37.88 153 SER A CA 1
ATOM 1223 C C . SER A 1 153 ? 14.218 -24.133 -0.049 1.00 37.88 153 SER A C 1
ATOM 1225 O O . SER A 1 153 ? 14.222 -24.782 -1.089 1.00 37.88 153 SER A O 1
ATOM 1227 N N . LYS A 1 154 ? 15.236 -23.338 0.300 1.00 40.81 154 LYS A N 1
ATOM 1228 C CA . LYS A 1 154 ? 16.620 -23.727 0.020 1.00 40.81 154 LYS A CA 1
ATOM 1229 C C . LYS A 1 154 ? 17.036 -24.669 1.146 1.00 40.81 154 LYS A C 1
ATOM 1231 O O . LYS A 1 154 ? 17.084 -24.239 2.295 1.00 40.81 154 LYS A O 1
ATOM 1236 N N . SER A 1 155 ? 17.371 -25.907 0.819 1.00 35.53 155 SER A N 1
ATOM 1237 C CA . SER A 1 155 ? 18.283 -26.710 1.629 1.00 35.53 155 SER A CA 1
ATOM 1238 C C . SER A 1 155 ? 19.099 -27.593 0.699 1.00 35.53 155 SER A C 1
ATOM 1240 O O . SER A 1 155 ? 18.596 -28.570 0.150 1.00 35.53 155 SER A O 1
ATOM 1242 N N . ASP A 1 156 ? 20.358 -27.208 0.524 1.00 41.03 156 ASP A N 1
ATOM 1243 C CA . ASP A 1 156 ? 21.417 -28.074 0.037 1.00 41.03 156 ASP A CA 1
ATOM 1244 C C . ASP A 1 156 ? 21.540 -29.304 0.949 1.00 41.03 156 ASP A C 1
ATOM 1246 O O . ASP A 1 156 ? 21.853 -29.175 2.136 1.00 41.03 156 ASP A O 1
ATOM 1250 N N . HIS A 1 157 ? 21.375 -30.503 0.395 1.00 39.50 157 HIS A N 1
ATOM 1251 C CA . HIS A 1 157 ? 22.188 -31.637 0.820 1.00 39.50 157 HIS A CA 1
ATOM 1252 C C . HIS A 1 157 ? 22.405 -32.603 -0.338 1.00 39.50 157 HIS A C 1
ATOM 1254 O O . HIS A 1 157 ? 21.472 -33.103 -0.956 1.00 39.50 157 HIS A O 1
ATOM 1260 N N . LYS A 1 158 ? 23.687 -32.786 -0.632 1.00 39.94 158 LYS A N 1
ATOM 1261 C CA . LYS A 1 158 ? 24.261 -33.625 -1.671 1.00 39.94 158 LYS A CA 1
ATOM 1262 C C . LYS A 1 158 ? 24.176 -35.080 -1.206 1.00 39.94 158 LYS A C 1
ATOM 1264 O O . LYS A 1 158 ? 24.682 -35.396 -0.130 1.00 39.94 158 LYS A O 1
ATOM 1269 N N . ASP A 1 159 ? 23.551 -35.932 -2.008 1.00 38.66 159 ASP A N 1
ATOM 1270 C CA . ASP A 1 159 ? 23.611 -37.385 -1.865 1.00 38.66 159 ASP A CA 1
ATOM 1271 C C . ASP A 1 159 ? 25.060 -37.875 -1.931 1.00 38.66 159 ASP A C 1
ATOM 1273 O O . ASP A 1 159 ? 25.809 -37.426 -2.797 1.00 38.66 159 ASP A O 1
ATOM 1277 N N . ASP A 1 160 ? 25.434 -38.823 -1.062 1.00 39.94 160 ASP A N 1
ATOM 1278 C CA . ASP A 1 160 ? 26.219 -39.982 -1.494 1.00 39.94 160 ASP A CA 1
ATOM 1279 C C . ASP A 1 160 ? 26.380 -41.077 -0.415 1.00 39.94 160 ASP A C 1
ATOM 1281 O O . ASP A 1 160 ? 26.800 -40.829 0.713 1.00 39.94 160 ASP A O 1
ATOM 1285 N N . LYS A 1 161 ? 26.173 -42.323 -0.878 1.00 43.25 161 LYS A N 1
ATOM 1286 C CA . LYS A 1 161 ? 26.598 -43.643 -0.345 1.00 43.25 161 LYS A CA 1
ATOM 1287 C C . LYS A 1 161 ? 25.684 -44.430 0.617 1.00 43.25 161 LYS A C 1
ATOM 1289 O O . LYS A 1 161 ? 25.867 -44.469 1.826 1.00 43.25 161 LYS A O 1
ATOM 1294 N N . LYS A 1 162 ? 24.822 -45.240 -0.020 1.00 36.97 162 LYS A N 1
ATOM 1295 C CA . LYS A 1 162 ? 24.844 -46.727 -0.065 1.00 36.97 162 LYS A CA 1
ATOM 1296 C C . LYS A 1 162 ? 25.271 -47.468 1.212 1.00 36.97 162 LYS A C 1
ATOM 1298 O O . LYS A 1 162 ? 26.469 -47.540 1.439 1.00 36.97 162 LYS A O 1
ATOM 1303 N N . ILE A 1 163 ? 24.351 -48.236 1.822 1.00 39.84 163 ILE A N 1
ATOM 1304 C CA . ILE A 1 163 ? 24.537 -49.671 2.153 1.00 39.84 163 ILE A CA 1
ATOM 1305 C C . ILE A 1 163 ? 23.189 -50.415 2.025 1.00 39.84 163 ILE A C 1
ATOM 1307 O O . ILE A 1 163 ? 22.165 -49.987 2.545 1.00 39.84 163 ILE A O 1
ATOM 1311 N N . GLN A 1 164 ? 23.226 -51.530 1.289 1.00 40.44 164 GLN A N 1
ATOM 1312 C CA . GLN A 1 164 ? 22.168 -52.521 1.061 1.00 40.44 164 GLN A CA 1
ATOM 1313 C C . GLN A 1 164 ? 22.016 -53.478 2.257 1.00 40.44 164 GLN A C 1
ATOM 1315 O O . GLN A 1 164 ? 23.037 -53.936 2.765 1.00 40.44 164 GLN A O 1
ATOM 1320 N N . SER A 1 165 ? 20.792 -53.923 2.573 1.00 37.62 165 SER A N 1
ATOM 1321 C CA . SER A 1 165 ? 20.384 -55.350 2.510 1.00 37.62 165 SER A CA 1
ATOM 1322 C C . SER A 1 165 ? 19.241 -55.736 3.461 1.00 37.62 165 SER A C 1
ATOM 1324 O O . SER A 1 165 ? 19.371 -55.603 4.671 1.00 37.62 165 SER A O 1
ATOM 1326 N N . ARG A 1 166 ? 18.247 -56.394 2.843 1.00 34.19 166 ARG A N 1
ATOM 1327 C CA . ARG A 1 166 ? 17.538 -57.623 3.259 1.00 34.19 166 ARG A CA 1
ATOM 1328 C C . ARG A 1 166 ? 16.460 -57.577 4.358 1.00 34.19 166 ARG A C 1
ATOM 1330 O O . ARG A 1 166 ? 16.751 -57.487 5.540 1.00 34.19 166 ARG A O 1
ATOM 1337 N N . ASP A 1 167 ? 15.232 -57.778 3.863 1.00 35.69 167 ASP A N 1
ATOM 1338 C CA . ASP A 1 167 ? 14.246 -58.812 4.239 1.00 35.69 167 ASP A CA 1
ATOM 1339 C C . ASP A 1 167 ? 13.767 -58.925 5.697 1.00 35.69 167 ASP A C 1
ATOM 1341 O O . ASP A 1 167 ? 14.514 -59.317 6.584 1.00 35.69 167 ASP A O 1
ATOM 1345 N N . CYS A 1 168 ? 12.460 -58.734 5.925 1.00 33.59 168 CYS A N 1
ATOM 1346 C CA . CYS A 1 168 ? 11.475 -59.830 6.028 1.00 33.59 168 CYS A CA 1
ATOM 1347 C C . CYS A 1 168 ? 10.133 -59.339 6.606 1.00 33.59 168 CYS A C 1
ATOM 1349 O O . CYS A 1 168 ? 10.075 -58.517 7.515 1.00 33.59 168 CYS A O 1
ATOM 1351 N N . GLN A 1 169 ? 9.052 -59.883 6.048 1.00 43.19 169 GLN A N 1
ATOM 1352 C CA . GLN A 1 169 ? 7.651 -59.713 6.440 1.00 43.19 169 GLN A CA 1
ATOM 1353 C C . GLN A 1 169 ? 7.311 -60.343 7.806 1.00 43.19 169 GLN A C 1
ATOM 1355 O O . GLN A 1 169 ? 8.054 -61.199 8.288 1.00 43.19 169 GLN A O 1
ATOM 1360 N N . LYS A 1 170 ? 6.074 -60.041 8.250 1.00 36.72 170 LYS A N 1
ATOM 1361 C CA . LYS A 1 170 ? 5.195 -60.755 9.207 1.00 36.72 170 LYS A CA 1
ATOM 1362 C C . LYS A 1 170 ? 5.251 -60.293 10.662 1.00 36.72 170 LYS A C 1
ATOM 1364 O O . LYS A 1 170 ? 6.319 -59.993 11.165 1.00 36.72 170 LYS A O 1
ATOM 1369 N N . ASP A 1 171 ? 4.187 -60.281 11.459 1.00 36.09 171 ASP A N 1
ATOM 1370 C CA . ASP A 1 171 ? 2.728 -60.347 11.305 1.00 36.09 171 ASP A CA 1
ATOM 1371 C C . ASP A 1 171 ? 2.153 -59.937 12.689 1.00 36.09 171 ASP A C 1
ATOM 1373 O O . ASP A 1 171 ? 2.783 -60.162 13.716 1.00 36.09 171 ASP A O 1
ATOM 1377 N N . GLU A 1 172 ? 0.953 -59.357 12.684 1.00 35.66 172 GLU A N 1
ATOM 1378 C CA . GLU A 1 172 ? -0.122 -59.433 13.696 1.00 35.66 172 GLU A CA 1
ATOM 1379 C C . GLU A 1 172 ? 0.049 -59.118 15.214 1.00 35.66 172 GLU A C 1
ATOM 1381 O O . GLU A 1 172 ? 0.693 -59.813 15.987 1.00 35.66 172 GLU A O 1
ATOM 1386 N N . LYS A 1 173 ? -0.832 -58.185 15.633 1.00 37.50 173 LYS A N 1
ATOM 1387 C CA . LYS A 1 173 ? -1.753 -58.195 16.800 1.00 37.50 173 LYS A CA 1
ATOM 1388 C C . LYS A 1 173 ? -1.205 -58.134 18.239 1.00 37.50 173 LYS A C 1
ATOM 1390 O O . LYS A 1 173 ? -0.685 -59.093 18.789 1.00 37.50 173 LYS A O 1
ATOM 1395 N N . GLY A 1 174 ? -1.611 -57.068 18.939 1.00 33.19 174 GLY A N 1
ATOM 1396 C CA . GLY A 1 174 ? -1.684 -57.021 20.403 1.00 33.19 174 GLY A CA 1
ATOM 1397 C C . GLY A 1 174 ? -2.506 -55.828 20.900 1.00 33.19 174 GLY A C 1
ATOM 1398 O O . GLY A 1 174 ? -2.112 -54.681 20.737 1.00 33.19 174 GLY A O 1
ATOM 1399 N N . GLN A 1 175 ? -3.683 -56.102 21.457 1.00 36.22 175 GLN A N 1
ATOM 1400 C CA . GLN A 1 175 ? -4.687 -55.146 21.935 1.00 36.22 175 GLN A CA 1
ATOM 1401 C C . GLN A 1 175 ? -4.461 -54.715 23.403 1.00 36.22 175 GLN A C 1
ATOM 1403 O O . GLN A 1 175 ? -4.103 -55.547 24.227 1.00 36.22 175 GLN A O 1
ATOM 1408 N N . LYS A 1 176 ? -4.909 -53.481 23.708 1.00 35.16 176 LYS A N 1
ATOM 1409 C CA . LYS A 1 176 ? -5.480 -52.958 24.980 1.00 35.16 176 LYS A CA 1
ATOM 1410 C C . LYS A 1 176 ? -4.559 -52.623 26.170 1.00 35.16 176 LYS A C 1
ATOM 1412 O O . LYS A 1 176 ? -3.854 -53.472 26.693 1.00 35.16 176 LYS A O 1
ATOM 1417 N N . GLY A 1 177 ? -4.777 -51.419 26.724 1.00 32.47 177 GLY A N 1
ATOM 1418 C CA . GLY A 1 177 ? -4.549 -51.132 28.148 1.00 32.47 177 GLY A CA 1
ATOM 1419 C C . GLY A 1 177 ? -4.424 -49.649 28.531 1.00 32.47 177 GLY A C 1
ATOM 1420 O O . GLY A 1 177 ? -3.317 -49.167 28.716 1.00 32.47 177 GLY A O 1
ATOM 1421 N N . TYR A 1 178 ? -5.542 -48.945 28.733 1.00 28.86 178 TYR A N 1
ATOM 1422 C CA . TYR A 1 178 ? -5.644 -47.908 29.783 1.00 28.86 178 TYR A CA 1
ATOM 1423 C C . TYR A 1 178 ? -6.244 -48.619 31.018 1.00 28.86 178 TYR A C 1
ATOM 1425 O O . TYR A 1 178 ? -7.060 -49.520 30.783 1.00 28.86 178 TYR A O 1
ATOM 1433 N N . PRO A 1 179 ? -5.937 -48.268 32.292 1.00 45.16 179 PRO A N 1
ATOM 1434 C CA . PRO A 1 179 ? -6.361 -46.967 32.831 1.00 45.16 179 PRO A CA 1
ATOM 1435 C C . PRO A 1 179 ? -5.579 -46.387 34.047 1.00 45.16 179 PRO A C 1
ATOM 1437 O O . PRO A 1 179 ? -4.814 -47.058 34.728 1.00 45.16 179 PRO A O 1
ATOM 1440 N N . ARG A 1 180 ? -5.981 -45.149 34.371 1.00 35.97 180 ARG A N 1
ATOM 1441 C CA . ARG A 1 180 ? -6.256 -44.571 35.704 1.00 35.97 180 ARG A CA 1
ATOM 1442 C C . ARG A 1 180 ? -5.153 -43.871 36.514 1.00 35.97 180 ARG A C 1
ATOM 1444 O O . ARG A 1 180 ? -4.169 -44.444 36.955 1.00 35.97 180 ARG A O 1
ATOM 1451 N N . GLU A 1 181 ? -5.498 -42.613 36.785 1.00 43.69 181 GLU A N 1
ATOM 1452 C CA . GLU A 1 181 ? -5.116 -41.728 37.884 1.00 43.69 181 GLU A CA 1
ATOM 1453 C C . GLU A 1 181 ? -4.693 -42.421 39.188 1.00 43.69 181 GLU A C 1
ATOM 1455 O O . GLU A 1 181 ? -5.358 -43.343 39.661 1.00 43.69 181 GLU A O 1
ATOM 1460 N N . SER A 1 182 ? -3.712 -41.827 39.873 1.00 45.97 182 SER A N 1
ATOM 1461 C CA . SER A 1 182 ? -3.754 -41.655 41.328 1.00 45.97 182 SER A CA 1
ATOM 1462 C C . SER A 1 182 ? -2.959 -40.419 41.753 1.00 45.97 182 SER A C 1
ATOM 1464 O O . SER A 1 182 ? -1.799 -40.239 41.395 1.00 45.97 182 SER A O 1
ATOM 1466 N N . ARG A 1 183 ? -3.651 -39.560 42.506 1.00 43.16 183 ARG A N 1
ATOM 1467 C CA . ARG A 1 183 ? -3.149 -38.430 43.296 1.00 43.16 183 ARG A CA 1
ATOM 1468 C C . ARG A 1 183 ? -2.082 -38.881 44.300 1.00 43.16 183 ARG A C 1
ATOM 1470 O O . ARG A 1 183 ? -2.175 -39.990 44.815 1.00 43.16 183 ARG A O 1
ATOM 1477 N N . GLY A 1 184 ? -1.205 -37.963 44.705 1.00 39.12 184 GLY A N 1
ATOM 1478 C CA . GLY A 1 184 ? -0.417 -38.112 45.929 1.00 39.12 184 GLY A CA 1
ATOM 1479 C C . GLY A 1 184 ? 0.468 -36.903 46.223 1.00 39.12 184 GLY A C 1
ATOM 1480 O O . GLY A 1 184 ? 1.572 -36.821 45.705 1.00 39.12 184 GLY A O 1
ATOM 1481 N N . ASN A 1 185 ? -0.049 -35.980 47.038 1.00 35.06 185 ASN A N 1
ATOM 1482 C CA . ASN A 1 185 ? 0.688 -34.903 47.708 1.00 35.06 185 ASN A CA 1
ATOM 1483 C C . ASN A 1 185 ? 1.832 -35.447 48.583 1.00 35.06 185 ASN A C 1
ATOM 1485 O O . ASN A 1 185 ? 1.620 -36.444 49.274 1.00 35.06 185 ASN A O 1
ATOM 1489 N N . ALA A 1 186 ? 2.938 -34.705 48.667 1.00 43.31 186 ALA A N 1
ATOM 1490 C CA . ALA A 1 186 ? 3.490 -34.143 49.909 1.00 43.31 186 ALA A CA 1
ATOM 1491 C C . ALA A 1 186 ? 4.580 -33.120 49.563 1.00 43.31 186 ALA A C 1
ATOM 1493 O O . ALA A 1 186 ? 5.412 -33.437 48.685 1.00 43.31 186 ALA A O 1
#

Radius of gyration: 27.28 Å; chains: 1; bounding box: 45×76×75 Å

Organism: Acer saccharum (NCBI:txid4024)

pLDDT: mean 70.89, std 20.39, range [28.86, 93.88]

Sequence (186 aa):
MPTIEQYKENRDPKEHVHRFRNIMAQYSSNDRLLCLTFPQTFGDLASRWFGRLPPGTISSFSNLSKAFIRQFMGSVQRRKSLAHLFKLEAGTDVAVIAAFTNGLQSGRLSFDLRRDRPKTYEEMMEIAGDYALAEEEEVAQGGSYVHGHKPDSKSDHKDDKKIQSRDCQKDEKGQKGYPRESRGNA

Secondary structure (DSSP, 8-state):
---PPP--TTS-HHHHHHHHHHHTGGGTT-HHHHHHHGGGG--HHHHHHHTTSPTTS--SHHHHHHHHHHHHHHHHHHHHHHHHHTTSPTTSHHHHHHHHHHHSPSSHHHHHHHHH--SSHHHHHHHHHHHHHHHHHHHHTT--------------------------------------------

Foldseek 3Di:
DDDQAADDLLDQLVVSLVVLCVVCVVVNVPFVVLVVVVLVSYDDVSVVVVVPDDPPQDPGNVSVSVVSNVVSVLVNVLVVLVVVLVVDDPPAQSNVLSVVLSPDDPDDLNVQCVVVVDRGVVVNVVSVVVVVVVVVVVVVPDDDDDDDDDDDDDDDDDDDDDDDDDDDDDDDDDDDDDDDDDDDDD